Protein AF-L5K0K8-F1 (afdb_monomer_lite)

Organism: Pteropus alecto (NCBI:txid9402)

Radius of gyration: 22.57 Å; chains: 1; bounding box: 51×25×77 Å

Foldseek 3Di:
DLVCQCVLVVLLQVLLVCCVPPPPDAAEDECCVVCVVCPLQVLLSLLLVLLSQLRSVVSPHDYYDDPQLSHDQNVPRDPVSNVLSVCSSNVVDVCSVVSNVVVCVVCVPPVPPPPPPVVQVVDDLLSVLLCCLQQLPQPCLLVSLVVVVVPCVCPVASVCCLVPSLVVSLVVNVVSVVSSSHDDVSNVSSLVSSVSSVVSRVVVNVVVVVVVCVVPVDDDPDDDDPVCVSDPPDPDD

Sequence (237 aa):
MEEHNLYAVNFIHAAKIIKETLPGAKISGGLSNLSFSFRGMEAIREAMHGVFLYHAIQFGMDMGIVNAGNLPVYDDIHKDLLHLCEDLIWNKDPEATEKLLHYAQTHGKGGKKAVQTDEWRNGSIEERLEYALVKGIEKYVIEDTEEARLNQEKYPRPLNIIEGPLMNGMKVVGDLFGAGKMFLPQVIKSARVMKKAVSHLIPFMEKEREEAKVLTGTVEEEASHPYRLVVPARSWP

pLDDT: mean 85.23, std 16.86, range [32.91, 97.69]

Secondary structure (DSSP, 8-state):
-GGGTTHHHHHHHHHHHHHHHSTT---EEE-TTTTGGGTT-HHHHHHHHHHHHHHHHHTT--EEES-GGGPPPGGGS-HHHHHHHHHHHTT--TTHHHHHHHHHHHHHS--------GGGGGS-HHHHHHHHHHHT--SSHHHHHHHHHH-TTT-SSHHHHIIIIIHHHHHHHHHHHHTTSS-HHHHHHHHHHHHHHHHHHHHHHHHHHHHHHHHH---------GGGGTS------

Structure (mmCIF, N/CA/C/O backbone):
data_AF-L5K0K8-F1
#
_entry.id   AF-L5K0K8-F1
#
loop_
_atom_site.group_PDB
_atom_site.id
_atom_site.type_symbol
_atom_site.label_atom_id
_atom_site.label_alt_id
_atom_site.label_comp_id
_atom_site.label_asym_id
_atom_site.label_entity_id
_atom_site.label_seq_id
_atom_site.pdbx_PDB_ins_code
_atom_site.Cartn_x
_atom_site.Cartn_y
_atom_site.Cartn_z
_atom_site.occupancy
_atom_site.B_iso_or_equiv
_atom_site.auth_seq_id
_atom_site.auth_comp_id
_atom_site.auth_asym_id
_atom_site.auth_atom_id
_atom_site.pdbx_PDB_model_num
ATOM 1 N N . MET A 1 1 ? -8.836 5.836 29.452 1.00 66.88 1 MET A N 1
ATOM 2 C CA . MET A 1 1 ? -9.939 5.356 30.309 1.00 66.88 1 MET A CA 1
ATOM 3 C C . MET A 1 1 ? -10.357 4.013 29.759 1.00 66.88 1 MET A C 1
ATOM 5 O O . MET A 1 1 ? -10.358 3.880 28.542 1.00 66.88 1 MET A O 1
ATOM 9 N N . GLU A 1 2 ? -10.668 3.049 30.619 1.00 77.75 2 GLU A N 1
ATOM 10 C CA . GLU A 1 2 ? -11.013 1.673 30.224 1.00 77.75 2 GLU A CA 1
ATOM 11 C C . GLU A 1 2 ? -12.178 1.617 29.220 1.00 77.75 2 GLU A C 1
ATOM 13 O O . GLU A 1 2 ? -12.157 0.839 28.273 1.00 77.75 2 GLU A O 1
ATOM 18 N N . GLU A 1 3 ? -13.127 2.548 29.338 1.00 79.81 3 GLU A N 1
ATOM 19 C CA . GLU A 1 3 ? -14.250 2.731 28.409 1.00 79.81 3 GLU A CA 1
ATOM 20 C C . GLU A 1 3 ? -13.818 2.915 26.942 1.00 79.81 3 GLU A C 1
ATOM 22 O O . GLU A 1 3 ? -14.556 2.561 26.024 1.00 79.81 3 GLU A O 1
ATOM 27 N N . HIS A 1 4 ? -12.615 3.446 26.699 1.00 85.06 4 HIS A N 1
ATOM 28 C CA . HIS A 1 4 ? -12.107 3.701 25.349 1.00 85.06 4 HIS A CA 1
ATOM 29 C C . HIS A 1 4 ? -11.514 2.452 24.687 1.00 85.06 4 HIS A C 1
ATOM 31 O O . HIS A 1 4 ? -11.337 2.447 23.468 1.00 85.06 4 HIS A O 1
ATOM 37 N N . ASN A 1 5 ? -11.217 1.401 25.458 1.00 87.00 5 ASN A N 1
ATOM 38 C CA . ASN A 1 5 ? -10.513 0.211 24.974 1.00 87.00 5 ASN A CA 1
ATOM 39 C C . ASN A 1 5 ? -11.275 -0.489 23.839 1.00 87.00 5 ASN A C 1
ATOM 41 O O . ASN A 1 5 ? -10.677 -1.072 22.942 1.00 87.00 5 ASN A O 1
ATOM 45 N N . LEU A 1 6 ? -12.606 -0.383 23.840 1.00 91.88 6 LEU A N 1
ATOM 46 C CA . LEU A 1 6 ? -13.466 -1.025 22.849 1.00 91.88 6 LEU A CA 1
ATOM 47 C C . LEU A 1 6 ? -13.817 -0.136 21.651 1.00 91.88 6 LEU A C 1
ATOM 49 O O . LEU A 1 6 ? -14.484 -0.609 20.737 1.00 91.88 6 LEU A O 1
ATOM 53 N N . TYR A 1 7 ? -13.406 1.135 21.614 1.00 92.56 7 TYR A N 1
ATOM 54 C CA . TYR A 1 7 ? -13.863 2.069 20.573 1.00 92.56 7 TYR A CA 1
ATOM 55 C C . TYR A 1 7 ? -13.520 1.601 19.157 1.00 92.56 7 TYR A C 1
ATOM 57 O O . TYR A 1 7 ? -14.371 1.678 18.270 1.00 92.56 7 TYR A O 1
ATOM 65 N N . ALA A 1 8 ? -12.306 1.088 18.948 1.00 94.12 8 ALA A N 1
ATOM 66 C CA . ALA A 1 8 ? -11.870 0.617 17.638 1.00 94.12 8 ALA A CA 1
ATOM 67 C C . ALA A 1 8 ? -12.659 -0.624 17.186 1.00 94.12 8 ALA A C 1
ATOM 69 O O . ALA A 1 8 ? -13.270 -0.605 16.117 1.00 94.12 8 ALA A O 1
ATOM 70 N N . VAL A 1 9 ? -12.720 -1.657 18.034 1.00 95.44 9 VAL A N 1
ATOM 71 C CA . VAL A 1 9 ? -13.485 -2.891 17.779 1.00 95.44 9 VAL A CA 1
ATOM 72 C C . VAL A 1 9 ? -14.963 -2.592 17.536 1.00 95.44 9 VAL A C 1
ATOM 74 O O . VAL A 1 9 ? -15.547 -3.079 16.569 1.00 95.44 9 VAL A O 1
ATOM 77 N N . ASN A 1 10 ? -15.569 -1.751 18.376 1.00 95.62 10 ASN A N 1
ATOM 78 C CA . ASN A 1 10 ? -16.977 -1.390 18.253 1.00 95.62 10 ASN A CA 1
ATOM 79 C C . ASN A 1 10 ? -17.256 -0.647 16.948 1.00 95.62 10 ASN A C 1
ATOM 81 O O . ASN A 1 10 ? -18.273 -0.917 16.317 1.00 95.62 10 ASN A O 1
ATOM 85 N N . PHE A 1 11 ? -16.363 0.248 16.513 1.00 95.88 11 PHE A N 1
ATOM 86 C CA . PHE A 1 11 ? -16.508 0.913 15.220 1.00 95.88 11 PHE A CA 1
ATOM 87 C C . PHE A 1 11 ? -16.471 -0.098 14.068 1.00 95.88 11 PHE A C 1
ATOM 89 O O . PHE A 1 11 ? -17.342 -0.069 13.201 1.00 95.88 11 PHE A O 1
ATOM 96 N N . ILE A 1 12 ? -15.493 -1.008 14.072 1.00 96.56 12 ILE A N 1
ATOM 97 C CA . ILE A 1 12 ? -15.324 -2.031 13.029 1.00 96.56 12 ILE A CA 1
ATOM 98 C C . ILE A 1 12 ? -16.561 -2.943 12.958 1.00 96.56 12 ILE A C 1
ATOM 100 O O . ILE A 1 12 ? -17.107 -3.182 11.880 1.00 96.56 12 ILE A O 1
ATOM 104 N N . HIS A 1 13 ? -17.068 -3.398 14.105 1.00 97.00 13 HIS A N 1
ATOM 105 C CA . HIS A 1 13 ? -18.279 -4.218 14.162 1.00 97.00 13 HIS A CA 1
ATOM 106 C C . HIS A 1 13 ? -19.541 -3.447 13.771 1.00 97.00 13 HIS A C 1
ATOM 108 O O . HIS A 1 13 ? -20.372 -3.978 13.035 1.00 97.00 13 HIS A O 1
ATOM 114 N N . ALA A 1 14 ? -19.682 -2.193 14.209 1.00 96.75 14 ALA A N 1
ATOM 115 C CA . ALA A 1 14 ? -20.799 -1.346 13.808 1.00 96.75 14 ALA A CA 1
ATOM 116 C C . ALA A 1 14 ? -20.804 -1.126 12.293 1.00 96.75 14 ALA A C 1
ATOM 118 O O . ALA A 1 14 ? -21.868 -1.183 11.679 1.00 96.75 14 ALA A O 1
ATOM 119 N N . ALA A 1 15 ? -19.629 -0.942 11.681 1.00 96.62 15 ALA A N 1
ATOM 120 C CA . ALA A 1 15 ? -19.524 -0.793 10.240 1.00 96.62 15 ALA A CA 1
ATOM 121 C C . ALA A 1 15 ? -20.068 -2.023 9.508 1.00 96.62 15 ALA A C 1
ATOM 123 O O . ALA A 1 15 ? -20.933 -1.888 8.643 1.00 96.62 15 ALA A O 1
ATOM 124 N N . LYS A 1 16 ? -19.669 -3.221 9.942 1.00 96.88 16 LYS A N 1
ATOM 125 C CA . LYS A 1 16 ? -20.181 -4.476 9.386 1.00 96.88 16 LYS A CA 1
ATOM 126 C C . LYS A 1 16 ? -21.695 -4.600 9.532 1.00 96.88 16 LYS A C 1
ATOM 128 O O . LYS A 1 16 ? -22.376 -4.844 8.539 1.00 96.88 16 LYS A O 1
ATOM 133 N N . ILE A 1 17 ? -22.229 -4.352 10.729 1.00 97.69 17 ILE A N 1
ATOM 134 C CA . ILE A 1 17 ? -23.677 -4.417 10.984 1.00 97.69 17 ILE A CA 1
ATOM 135 C C . ILE A 1 17 ? -24.432 -3.440 10.076 1.00 97.69 17 ILE A C 1
ATOM 137 O O . ILE A 1 17 ? -25.437 -3.812 9.473 1.00 97.69 17 ILE A O 1
ATOM 141 N N . ILE A 1 18 ? -23.954 -2.200 9.936 1.00 97.00 18 ILE A N 1
ATOM 142 C CA . ILE A 1 18 ? -24.576 -1.195 9.063 1.00 97.00 18 ILE A CA 1
ATOM 143 C C . ILE A 1 18 ? -24.587 -1.677 7.609 1.00 97.00 18 ILE A C 1
ATOM 145 O O . ILE A 1 18 ? -25.614 -1.564 6.945 1.00 97.00 18 ILE A O 1
ATOM 149 N N . LYS A 1 19 ? -23.487 -2.249 7.107 1.00 95.62 19 LYS A N 1
ATOM 150 C CA . LYS A 1 19 ? -23.411 -2.737 5.719 1.00 95.62 19 LYS A CA 1
ATOM 151 C C . LYS A 1 19 ? -24.293 -3.958 5.471 1.00 95.62 19 LYS A C 1
ATOM 153 O O . LYS A 1 19 ? -24.849 -4.075 4.384 1.00 95.62 19 LYS A O 1
ATOM 158 N N . GLU A 1 20 ? -24.442 -4.832 6.462 1.00 96.06 20 GLU A N 1
ATOM 159 C CA . GLU A 1 20 ? -25.313 -6.011 6.390 1.00 96.06 20 GLU A CA 1
ATOM 160 C C . GLU A 1 20 ? -26.803 -5.640 6.464 1.00 96.06 20 GLU A C 1
ATOM 162 O O . GLU A 1 20 ? -27.629 -6.266 5.802 1.00 96.06 20 GLU A O 1
ATOM 167 N N . THR A 1 21 ? -27.157 -4.619 7.251 1.00 97.69 21 THR A N 1
ATOM 168 C CA . THR A 1 21 ? -28.560 -4.254 7.529 1.00 97.69 21 THR A CA 1
ATOM 169 C C . THR A 1 21 ? -29.108 -3.142 6.639 1.00 97.69 21 THR A C 1
ATOM 171 O O . THR A 1 21 ? -30.318 -3.089 6.419 1.00 97.69 21 THR A O 1
ATOM 174 N N . LEU A 1 22 ? -28.252 -2.264 6.106 1.00 97.00 22 LEU A N 1
ATOM 175 C CA . LEU A 1 22 ? -28.646 -1.099 5.312 1.00 97.00 22 LEU A CA 1
ATOM 176 C C . LEU A 1 22 ? -27.938 -1.107 3.946 1.00 97.00 22 LEU A C 1
ATOM 178 O O . LEU A 1 22 ? -26.922 -0.426 3.758 1.00 97.00 22 LEU A O 1
ATOM 182 N N . PRO A 1 23 ? -28.477 -1.847 2.956 1.00 93.12 23 PRO A N 1
ATOM 183 C CA . PRO A 1 23 ? -27.949 -1.842 1.599 1.00 93.12 23 PRO A CA 1
ATOM 184 C C . PRO A 1 23 ? -27.853 -0.420 1.038 1.00 93.12 23 PRO A C 1
ATOM 186 O O . PRO A 1 23 ? -28.796 0.365 1.110 1.00 93.12 23 PRO A O 1
ATOM 189 N N . GLY A 1 24 ? -26.696 -0.083 0.471 1.00 93.38 24 GLY A N 1
ATOM 190 C CA . GLY A 1 24 ? -26.426 1.243 -0.089 1.00 93.38 24 GLY A CA 1
ATOM 191 C C . GLY A 1 24 ? -25.892 2.272 0.912 1.00 93.38 24 GLY A C 1
ATOM 192 O O . GLY A 1 24 ? -25.394 3.311 0.477 1.00 93.38 24 GLY A O 1
ATOM 193 N N . ALA A 1 25 ? -25.906 1.991 2.220 1.00 96.75 25 ALA A N 1
ATOM 194 C CA . ALA A 1 25 ? -25.254 2.856 3.195 1.00 96.75 25 ALA A CA 1
ATOM 195 C C . ALA A 1 25 ? -23.733 2.910 2.958 1.00 96.75 25 ALA A C 1
ATOM 197 O O . ALA A 1 25 ? -23.070 1.901 2.667 1.00 96.75 25 ALA A O 1
ATOM 198 N N . LYS A 1 26 ? -23.186 4.121 3.085 1.00 96.25 26 LYS A N 1
ATOM 199 C CA . LYS A 1 26 ? -21.755 4.408 2.986 1.00 96.25 26 LYS A CA 1
ATOM 200 C C . LYS A 1 26 ? -21.229 4.866 4.337 1.00 96.25 26 LYS A C 1
ATOM 202 O O . LYS A 1 26 ? -21.906 5.614 5.040 1.00 96.25 26 LYS A O 1
ATOM 207 N N . ILE A 1 27 ? -20.032 4.417 4.693 1.00 96.81 27 ILE A N 1
ATOM 208 C CA . ILE A 1 27 ? -19.444 4.636 6.013 1.00 96.81 27 ILE A CA 1
ATOM 209 C C . ILE A 1 27 ? -18.166 5.448 5.869 1.00 96.81 27 ILE A C 1
ATOM 211 O O . ILE A 1 27 ? -17.219 5.032 5.202 1.00 96.81 27 ILE A O 1
ATOM 215 N N . SER A 1 28 ? -18.148 6.602 6.530 1.00 95.44 28 SER A N 1
ATOM 216 C CA . SER A 1 28 ? -17.000 7.498 6.597 1.00 95.44 28 SER A CA 1
ATOM 217 C C . SER A 1 28 ? -16.655 7.807 8.050 1.00 95.44 28 SER A C 1
ATOM 219 O O . SER A 1 28 ? -17.555 7.991 8.870 1.00 95.44 28 SER A O 1
ATOM 221 N N . GLY A 1 29 ? -15.364 7.867 8.380 1.00 92.06 29 GLY A N 1
ATOM 222 C CA . GLY A 1 29 ? -14.906 8.097 9.751 1.00 92.06 29 GLY A CA 1
ATOM 223 C C . GLY A 1 29 ? -13.563 8.815 9.828 1.00 92.06 29 GLY A C 1
ATOM 224 O O . GLY A 1 29 ? -12.645 8.533 9.059 1.00 92.06 29 GLY A O 1
ATOM 225 N N . GLY A 1 30 ? -13.439 9.749 10.772 1.00 93.38 30 GLY A N 1
ATOM 226 C CA . GLY A 1 30 ? -12.168 10.397 11.099 1.00 93.38 30 GLY A CA 1
ATOM 227 C C . GLY A 1 30 ? -11.376 9.600 12.128 1.00 93.38 30 GLY A C 1
ATOM 228 O O . GLY A 1 30 ? -11.913 9.221 13.165 1.00 93.38 30 GLY A O 1
ATOM 229 N N . LEU A 1 31 ? -10.085 9.378 11.866 1.00 92.25 31 LEU A N 1
ATOM 230 C CA . LEU A 1 31 ? -9.241 8.539 12.727 1.00 92.25 31 LEU A CA 1
ATOM 231 C C . LEU A 1 31 ? -8.439 9.323 13.773 1.00 92.25 31 LEU A C 1
ATOM 233 O O . LEU A 1 31 ? -7.770 8.730 14.613 1.00 92.25 31 LEU A O 1
ATOM 237 N N . SER A 1 32 ? -8.516 10.655 13.784 1.00 88.25 32 SER A N 1
ATOM 238 C CA . SER A 1 32 ? -7.708 11.496 14.680 1.00 88.25 32 SER A CA 1
ATOM 239 C C . SER A 1 32 ? -7.902 11.196 16.169 1.00 88.25 32 SER A C 1
ATOM 241 O O . SER A 1 32 ? -6.980 11.413 16.954 1.00 88.25 32 SER A O 1
ATOM 243 N N . ASN A 1 33 ? -9.084 10.709 16.557 1.00 89.00 33 ASN A N 1
ATOM 244 C CA . ASN A 1 33 ? -9.387 10.364 17.946 1.00 89.00 33 ASN A CA 1
ATOM 245 C C . ASN A 1 33 ? -8.778 9.018 18.356 1.00 89.00 33 ASN A C 1
ATOM 247 O O . ASN A 1 33 ? -8.418 8.861 19.519 1.00 89.00 33 ASN A O 1
ATOM 251 N N . LEU A 1 34 ? -8.595 8.091 17.407 1.00 90.25 34 LEU A N 1
ATOM 252 C CA . LEU A 1 34 ? -7.979 6.785 17.654 1.00 90.25 34 LEU A CA 1
ATOM 253 C C . LEU A 1 34 ? -6.539 6.934 18.164 1.00 90.25 34 LEU A C 1
ATOM 255 O O . LEU A 1 34 ? -6.105 6.196 19.040 1.00 90.25 34 LEU A O 1
ATOM 259 N N . SER A 1 35 ? -5.806 7.917 17.637 1.00 90.38 35 SER A N 1
ATOM 260 C CA . SER A 1 35 ? -4.391 8.145 17.946 1.00 90.38 35 SER A CA 1
ATOM 261 C C . SER A 1 35 ? -4.138 9.358 18.854 1.00 90.38 35 SER A C 1
ATOM 263 O O . SER A 1 35 ? -3.017 9.867 18.918 1.00 90.38 35 SER A O 1
ATOM 265 N N . PHE A 1 36 ? -5.164 9.848 19.564 1.00 87.69 36 PHE A N 1
ATOM 266 C CA . PHE A 1 36 ? -5.090 11.092 20.343 1.00 87.69 36 PHE A CA 1
ATOM 267 C C . PHE A 1 36 ? -3.979 11.078 21.405 1.00 87.69 36 PHE A C 1
ATOM 269 O O . PHE A 1 36 ? -3.262 12.068 21.555 1.00 87.69 36 PHE A O 1
ATOM 276 N N . SER A 1 37 ? -3.804 9.957 22.110 1.00 84.12 37 SER A N 1
ATOM 277 C CA . SER A 1 37 ? -2.789 9.797 23.163 1.00 84.12 37 SER A CA 1
ATOM 278 C C . SER A 1 37 ? -1.346 9.833 22.643 1.00 84.12 37 SER A C 1
ATOM 280 O O . SER A 1 37 ? -0.420 9.985 23.431 1.00 84.12 37 SER A O 1
ATOM 282 N N . PHE A 1 38 ? -1.153 9.736 21.325 1.00 86.81 38 PHE A N 1
ATOM 283 C CA . PHE A 1 38 ? 0.153 9.677 20.663 1.00 86.81 38 PHE A CA 1
ATOM 284 C C . PHE A 1 38 ? 0.456 10.945 19.851 1.00 86.81 38 PHE A C 1
ATOM 286 O O . PHE A 1 38 ? 1.241 10.922 18.903 1.00 86.81 38 PHE A O 1
ATOM 293 N N . ARG A 1 39 ? -0.178 12.077 20.187 1.00 84.38 39 ARG A N 1
ATOM 294 C CA . ARG A 1 39 ? 0.100 13.384 19.562 1.00 84.38 39 ARG A CA 1
ATOM 295 C C . ARG A 1 39 ? 1.595 13.717 19.604 1.00 84.38 39 ARG A C 1
ATOM 297 O O . ARG A 1 39 ? 2.230 13.615 20.647 1.00 84.38 39 ARG A O 1
ATOM 304 N N . GLY A 1 40 ? 2.139 14.146 18.463 1.00 83.75 40 GLY A N 1
ATOM 305 C CA . GLY A 1 40 ? 3.572 14.415 18.303 1.00 83.75 40 GLY A CA 1
ATOM 306 C C . GLY A 1 40 ? 4.415 13.170 18.001 1.00 83.75 40 GLY A C 1
ATOM 307 O O . GLY A 1 40 ? 5.617 13.297 17.792 1.00 83.75 40 GLY A O 1
ATOM 308 N N . MET A 1 41 ? 3.801 11.983 17.936 1.00 86.56 41 MET A N 1
ATOM 309 C CA . MET A 1 41 ? 4.456 10.704 17.641 1.00 86.56 41 MET A CA 1
ATOM 310 C C . MET A 1 41 ? 3.964 10.158 16.295 1.00 86.56 41 MET A C 1
ATOM 312 O O . MET A 1 41 ? 3.342 9.099 16.219 1.00 86.56 41 MET A O 1
ATOM 316 N N . GLU A 1 42 ? 4.202 10.916 15.221 1.00 87.44 42 GLU A N 1
ATOM 317 C CA . GLU A 1 42 ? 3.538 10.699 13.926 1.00 87.44 42 GLU A CA 1
ATOM 318 C C . GLU A 1 42 ? 3.722 9.284 13.364 1.00 87.44 42 GLU A C 1
ATOM 320 O O . GLU A 1 42 ? 2.735 8.697 12.945 1.00 87.44 42 GLU A O 1
ATOM 325 N N . ALA A 1 43 ? 4.908 8.675 13.479 1.00 87.81 43 ALA A N 1
ATOM 326 C CA . ALA A 1 43 ? 5.141 7.313 12.980 1.00 87.81 43 ALA A CA 1
ATOM 327 C C . ALA A 1 43 ? 4.195 6.266 13.605 1.00 87.81 43 ALA A C 1
ATOM 329 O O . ALA A 1 43 ? 3.743 5.339 12.936 1.00 87.81 43 ALA A O 1
ATOM 330 N N . ILE A 1 44 ? 3.857 6.428 14.887 1.00 91.00 44 ILE A N 1
ATOM 331 C CA . ILE A 1 44 ? 2.935 5.529 15.593 1.00 91.00 44 ILE A CA 1
ATOM 332 C C . ILE A 1 44 ? 1.502 5.833 15.195 1.00 91.00 44 ILE A C 1
ATOM 334 O O . ILE A 1 44 ? 0.733 4.916 14.927 1.00 91.00 44 ILE A O 1
ATOM 338 N N . ARG A 1 45 ? 1.143 7.117 15.101 1.00 92.94 45 ARG A N 1
ATOM 339 C CA . ARG A 1 45 ? -0.195 7.524 14.657 1.00 92.94 45 ARG A CA 1
ATOM 340 C C . ARG A 1 45 ? -0.483 7.010 13.249 1.00 92.94 45 ARG A C 1
ATOM 342 O O . ARG A 1 45 ? -1.562 6.488 12.997 1.00 92.94 45 ARG A O 1
ATOM 349 N N . GLU A 1 46 ? 0.484 7.144 12.350 1.00 92.50 46 GLU A N 1
ATOM 350 C CA . GLU A 1 46 ? 0.428 6.678 10.967 1.00 92.50 46 GLU A CA 1
ATOM 351 C C . GLU A 1 46 ? 0.284 5.150 10.901 1.00 92.50 46 GLU A C 1
ATOM 353 O O . GLU A 1 46 ? -0.595 4.666 10.188 1.00 92.50 46 GLU A O 1
ATOM 358 N N . ALA A 1 47 ? 1.051 4.398 11.701 1.00 93.94 47 ALA A N 1
ATOM 359 C CA . ALA A 1 47 ? 0.902 2.946 11.815 1.00 93.94 47 ALA A CA 1
ATOM 360 C C . ALA A 1 47 ? -0.482 2.542 12.353 1.00 93.94 47 ALA A C 1
ATOM 362 O O . ALA A 1 47 ? -1.166 1.738 11.725 1.00 93.94 47 ALA A O 1
ATOM 363 N N . MET A 1 48 ? -0.946 3.151 13.451 1.00 94.88 48 MET A N 1
ATOM 364 C CA . MET A 1 48 ? -2.273 2.889 14.024 1.00 94.88 48 MET A CA 1
ATOM 365 C C . MET A 1 48 ? -3.394 3.150 13.014 1.00 94.88 48 MET A C 1
ATOM 367 O O . MET A 1 48 ? -4.314 2.346 12.883 1.00 94.88 48 MET A O 1
ATOM 371 N N . HIS A 1 49 ? -3.327 4.266 12.282 1.00 95.19 49 HIS A N 1
ATOM 372 C CA . HIS A 1 49 ? -4.306 4.573 11.242 1.00 95.19 49 HIS A CA 1
ATOM 373 C C . HIS A 1 49 ? -4.259 3.550 10.099 1.00 95.19 49 HIS A C 1
ATOM 375 O O . HIS A 1 49 ? -5.314 3.135 9.629 1.00 95.19 49 HIS A O 1
ATOM 381 N N . GLY A 1 50 ? -3.063 3.132 9.670 1.00 94.44 50 GLY A N 1
ATOM 382 C CA . GLY A 1 50 ? -2.889 2.117 8.630 1.00 94.44 50 GLY A CA 1
ATOM 383 C C . GLY A 1 50 ? -3.507 0.773 9.020 1.00 94.44 50 GLY A C 1
ATOM 384 O O . GLY A 1 50 ? -4.299 0.224 8.258 1.00 94.44 50 GLY A O 1
ATOM 385 N N . VAL A 1 51 ? -3.218 0.288 10.233 1.00 96.31 51 VAL A N 1
ATOM 386 C CA . VAL A 1 51 ? -3.770 -0.973 10.759 1.00 96.31 51 VAL A CA 1
ATOM 387 C C . VAL A 1 51 ? -5.285 -0.891 10.923 1.00 96.31 51 VAL A C 1
ATOM 389 O O . VAL A 1 51 ? -6.004 -1.798 10.510 1.00 96.31 51 VAL A O 1
ATOM 392 N N . PHE A 1 52 ? -5.801 0.213 11.467 1.00 96.44 52 PHE A N 1
ATOM 393 C CA . PHE A 1 52 ? -7.244 0.372 11.625 1.00 96.44 52 PHE A CA 1
ATOM 394 C C . PHE A 1 52 ? -7.963 0.367 10.279 1.00 96.44 52 PHE A C 1
ATOM 396 O O . PHE A 1 52 ? -8.968 -0.320 10.133 1.00 96.44 52 PHE A O 1
ATOM 403 N N . LEU A 1 53 ? -7.462 1.121 9.296 1.00 95.44 53 LEU A N 1
ATOM 404 C CA . LEU A 1 53 ? -8.078 1.183 7.971 1.00 95.44 53 LEU A CA 1
ATOM 405 C C . LEU A 1 53 ? -8.039 -0.172 7.269 1.00 95.44 53 LEU A C 1
ATOM 407 O O . LEU A 1 53 ? -9.048 -0.552 6.680 1.00 95.44 53 LEU A O 1
ATOM 411 N N . TYR A 1 54 ? -6.927 -0.905 7.374 1.00 95.31 54 TYR A N 1
ATOM 412 C CA . TYR A 1 54 ? -6.801 -2.251 6.814 1.00 95.31 54 TYR A CA 1
ATOM 413 C C . TYR A 1 54 ? -7.955 -3.159 7.265 1.00 95.31 54 TYR A C 1
ATOM 415 O O . TYR A 1 54 ? -8.627 -3.766 6.432 1.00 95.31 54 TYR A O 1
ATOM 423 N N . HIS A 1 55 ? -8.262 -3.174 8.566 1.00 96.44 55 HIS A N 1
ATOM 424 C CA . HIS A 1 55 ? -9.381 -3.958 9.100 1.00 96.44 55 HIS A CA 1
ATOM 425 C C . HIS A 1 55 ? -10.743 -3.336 8.804 1.00 96.44 55 HIS A C 1
ATOM 427 O O . HIS A 1 55 ? -11.657 -4.021 8.355 1.00 96.44 55 HIS A O 1
ATOM 433 N N . ALA A 1 56 ? -10.907 -2.033 9.024 1.00 95.81 56 ALA A N 1
ATOM 434 C CA . ALA A 1 56 ? -12.200 -1.375 8.875 1.00 95.81 56 ALA A CA 1
ATOM 435 C C . ALA A 1 56 ? -12.747 -1.482 7.442 1.00 95.81 56 ALA A C 1
ATOM 437 O O . ALA A 1 56 ? -13.951 -1.667 7.266 1.00 95.81 56 ALA A O 1
ATOM 438 N N . ILE A 1 57 ? -11.880 -1.432 6.422 1.00 93.81 57 ILE A N 1
ATOM 439 C CA . ILE A 1 57 ? -12.263 -1.624 5.014 1.00 93.81 57 ILE A CA 1
ATOM 440 C C . ILE A 1 57 ? -12.827 -3.033 4.785 1.00 93.81 57 ILE A C 1
ATOM 442 O O . ILE A 1 57 ? -13.863 -3.177 4.137 1.00 93.81 57 ILE A O 1
ATOM 446 N N . GLN A 1 58 ? -12.216 -4.070 5.367 1.00 93.81 58 GLN A N 1
ATOM 447 C CA . GLN A 1 58 ? -12.705 -5.454 5.261 1.00 93.81 58 GLN A CA 1
ATOM 448 C C . GLN A 1 58 ? -14.081 -5.642 5.915 1.00 93.81 58 GLN A C 1
ATOM 450 O O . GLN A 1 58 ? -14.872 -6.477 5.482 1.00 93.81 58 GLN A O 1
ATOM 455 N N . PHE A 1 59 ? -14.384 -4.832 6.929 1.00 95.75 59 PHE A N 1
ATOM 456 C CA . PHE A 1 59 ? -15.684 -4.787 7.602 1.00 95.75 59 PHE A CA 1
ATOM 457 C C . PHE A 1 59 ? -16.638 -3.753 6.979 1.00 95.75 59 PHE A C 1
ATOM 459 O O . PHE A 1 59 ? -17.731 -3.522 7.491 1.00 95.75 59 PHE A O 1
ATOM 466 N N . GLY A 1 60 ? -16.262 -3.167 5.839 1.00 93.88 60 GLY A N 1
ATOM 467 C CA . GLY A 1 60 ? -17.146 -2.386 4.984 1.00 93.88 60 GLY A CA 1
ATOM 468 C C . GLY A 1 60 ? -17.142 -0.874 5.220 1.00 93.88 60 GLY A C 1
ATOM 469 O O . GLY A 1 60 ? -18.066 -0.192 4.772 1.00 93.88 60 GLY A O 1
ATOM 470 N N . MET A 1 61 ? -16.110 -0.335 5.876 1.00 95.25 61 MET A N 1
ATOM 471 C CA . MET A 1 61 ? -15.825 1.102 5.868 1.00 95.25 61 MET A CA 1
ATOM 472 C C . MET A 1 61 ? -15.456 1.566 4.452 1.00 95.25 61 MET A C 1
ATOM 474 O O . MET A 1 61 ? -14.566 0.998 3.827 1.00 95.25 61 MET A O 1
ATOM 478 N N . ASP A 1 62 ? -16.113 2.617 3.953 1.00 94.00 62 ASP A N 1
ATOM 479 C CA . ASP A 1 62 ? -15.904 3.112 2.586 1.00 94.00 62 ASP A CA 1
ATOM 480 C C . ASP A 1 62 ? -14.844 4.231 2.518 1.00 94.00 62 ASP A C 1
ATOM 482 O O . ASP A 1 62 ? -14.158 4.362 1.507 1.00 94.00 62 ASP A O 1
ATOM 486 N N . MET A 1 63 ? -14.698 5.062 3.563 1.00 92.50 63 MET A N 1
ATOM 487 C CA . MET A 1 63 ? -13.775 6.208 3.531 1.00 92.50 63 MET A CA 1
ATOM 488 C C . MET A 1 63 ? -13.196 6.583 4.903 1.00 92.50 63 MET A C 1
ATOM 490 O O . MET A 1 63 ? -13.925 6.802 5.866 1.00 92.50 63 MET A O 1
ATOM 494 N N . GLY A 1 64 ? -11.874 6.754 4.980 1.00 92.50 64 GLY A N 1
ATOM 495 C CA . GLY A 1 64 ? -11.186 7.310 6.151 1.00 92.50 64 GLY A CA 1
ATOM 496 C C . GLY A 1 64 ? -10.779 8.770 5.962 1.00 92.50 64 GLY A C 1
ATOM 497 O O . GLY A 1 64 ? -10.148 9.111 4.964 1.00 92.50 64 GLY A O 1
ATOM 498 N N . ILE A 1 65 ? -11.081 9.633 6.936 1.00 93.38 65 ILE A N 1
ATOM 499 C CA . ILE A 1 65 ? -10.590 11.020 6.971 1.00 93.38 65 ILE A CA 1
ATOM 500 C C . ILE A 1 65 ? -9.261 11.041 7.735 1.00 93.38 65 ILE A C 1
ATOM 502 O O . ILE A 1 65 ? -9.235 10.981 8.969 1.00 93.38 65 ILE A O 1
ATOM 506 N N . VAL A 1 66 ? -8.157 11.091 6.985 1.00 91.62 66 VAL A N 1
ATOM 507 C CA . VAL A 1 66 ? -6.771 10.981 7.479 1.00 91.62 66 VAL A CA 1
ATOM 508 C C . VAL A 1 66 ? -5.788 11.741 6.597 1.00 91.62 66 VAL A C 1
ATOM 510 O O . VAL A 1 66 ? -6.093 12.093 5.458 1.00 91.62 66 VAL A O 1
ATOM 513 N N . ASN A 1 67 ? -4.561 11.925 7.088 1.00 88.25 67 ASN A N 1
ATOM 514 C CA . ASN A 1 67 ? -3.444 12.337 6.245 1.00 88.25 67 ASN A CA 1
ATOM 515 C C . ASN A 1 67 ? -2.916 11.144 5.429 1.00 88.25 67 ASN A C 1
ATOM 517 O O . ASN A 1 67 ? -1.935 10.497 5.789 1.00 88.25 67 ASN A O 1
ATOM 521 N N . ALA A 1 68 ? -3.597 10.843 4.326 1.00 81.56 68 ALA A N 1
ATOM 522 C CA . ALA A 1 68 ? -3.333 9.652 3.525 1.00 81.56 68 ALA A CA 1
ATOM 523 C C . ALA A 1 68 ? -1.951 9.651 2.834 1.00 81.56 68 ALA A C 1
ATOM 525 O O . ALA A 1 68 ? -1.443 8.590 2.482 1.00 81.56 68 ALA A O 1
ATOM 526 N N . GLY A 1 69 ? -1.312 10.818 2.669 1.00 81.81 69 GLY A N 1
ATOM 527 C CA . GLY A 1 69 ? 0.034 10.926 2.092 1.00 81.81 69 GLY A CA 1
ATOM 528 C C . GLY A 1 69 ? 1.146 10.355 2.978 1.00 81.81 69 GLY A C 1
ATOM 529 O O . GLY A 1 69 ? 2.225 10.051 2.461 1.00 81.81 69 GLY A O 1
ATOM 530 N N . ASN A 1 70 ? 0.856 10.193 4.270 1.00 84.50 70 ASN A N 1
ATOM 531 C CA . ASN A 1 70 ? 1.784 9.720 5.289 1.00 84.50 70 ASN A CA 1
ATOM 532 C C . ASN A 1 70 ? 1.489 8.294 5.778 1.00 84.50 70 ASN A C 1
ATOM 534 O O . ASN A 1 70 ? 2.215 7.780 6.622 1.00 84.50 70 ASN A O 1
ATOM 538 N N . LEU A 1 71 ? 0.424 7.650 5.294 1.00 88.81 71 LEU A N 1
ATOM 539 C CA . LEU A 1 71 ? 0.144 6.280 5.710 1.00 88.81 71 LEU A CA 1
ATOM 540 C C . LEU A 1 71 ? 1.249 5.344 5.199 1.00 88.81 71 LEU A C 1
ATOM 542 O O . LEU A 1 71 ? 1.632 5.451 4.026 1.00 88.81 71 LEU A O 1
ATOM 546 N N . PRO A 1 72 ? 1.758 4.429 6.039 1.00 89.56 72 PRO A N 1
ATOM 547 C CA . PRO A 1 72 ? 2.635 3.366 5.581 1.00 89.56 72 PRO A CA 1
ATOM 548 C C . PRO A 1 72 ? 1.830 2.346 4.771 1.00 89.56 72 PRO A C 1
ATOM 550 O O . PRO A 1 72 ? 0.607 2.250 4.897 1.00 89.56 72 PRO A O 1
ATOM 553 N N . VAL A 1 73 ? 2.511 1.571 3.928 1.00 89.00 73 VAL A N 1
ATOM 554 C CA . VAL A 1 73 ? 1.938 0.309 3.442 1.00 89.00 73 VAL A CA 1
ATOM 555 C C . VAL A 1 73 ? 1.865 -0.624 4.644 1.00 89.00 73 VAL A C 1
ATOM 557 O O . VAL A 1 73 ? 2.814 -0.692 5.423 1.00 89.00 73 VAL A O 1
ATOM 560 N N . TYR A 1 74 ? 0.751 -1.329 4.810 1.00 91.44 74 TYR A N 1
ATOM 561 C CA . TYR A 1 74 ? 0.523 -2.175 5.983 1.00 91.44 74 TYR A CA 1
ATOM 562 C C . TYR A 1 74 ? 1.669 -3.179 6.222 1.00 91.44 74 TYR A C 1
ATOM 564 O O . TYR A 1 74 ? 2.163 -3.303 7.340 1.00 91.44 74 TYR A O 1
ATOM 572 N N . ASP A 1 75 ? 2.155 -3.821 5.155 1.00 89.31 75 ASP A N 1
ATOM 573 C CA . ASP A 1 75 ? 3.243 -4.810 5.220 1.00 89.31 75 ASP A CA 1
ATOM 574 C C . ASP A 1 75 ? 4.631 -4.191 5.498 1.00 89.31 75 ASP A C 1
ATOM 576 O O . ASP A 1 75 ? 5.563 -4.912 5.847 1.00 89.31 75 ASP A O 1
ATOM 580 N N . ASP A 1 76 ? 4.774 -2.866 5.386 1.00 89.19 76 ASP A N 1
ATOM 581 C CA . ASP A 1 76 ? 6.022 -2.148 5.682 1.00 89.19 76 ASP A CA 1
ATOM 582 C C . ASP A 1 76 ? 6.130 -1.698 7.144 1.00 89.19 76 ASP A C 1
ATOM 584 O O . ASP A 1 76 ? 7.180 -1.207 7.572 1.00 89.19 76 ASP A O 1
ATOM 588 N N . ILE A 1 77 ? 5.047 -1.808 7.916 1.00 91.06 77 ILE A N 1
ATOM 589 C CA . ILE A 1 77 ? 5.057 -1.446 9.332 1.00 91.06 77 ILE A CA 1
ATOM 590 C C . ILE A 1 77 ? 5.981 -2.424 10.069 1.00 91.06 77 ILE A C 1
ATOM 592 O O . ILE A 1 77 ? 5.869 -3.640 9.918 1.00 91.06 77 ILE A O 1
ATOM 596 N N . HIS A 1 78 ? 6.898 -1.896 10.889 1.00 91.56 78 HIS A N 1
ATOM 597 C CA . HIS A 1 78 ? 7.807 -2.724 11.687 1.00 91.56 78 HIS A CA 1
ATOM 598 C C . HIS A 1 78 ? 7.019 -3.759 12.499 1.00 91.56 78 HIS A C 1
ATOM 600 O O . HIS A 1 78 ? 6.056 -3.392 13.171 1.00 91.56 78 HIS A O 1
ATOM 606 N N . LYS A 1 79 ? 7.438 -5.031 12.468 1.00 92.62 79 LYS A N 1
ATOM 607 C CA . LYS A 1 79 ? 6.671 -6.162 13.023 1.00 92.62 79 LYS A CA 1
ATOM 608 C C . LYS A 1 79 ? 6.223 -5.940 14.468 1.00 92.62 79 LYS A C 1
ATOM 610 O O . LYS A 1 79 ? 5.061 -6.179 14.777 1.00 92.62 79 LYS A O 1
ATOM 615 N N . ASP A 1 80 ? 7.108 -5.419 15.316 1.00 92.38 80 ASP A N 1
ATOM 616 C CA . ASP A 1 80 ? 6.781 -5.147 16.721 1.00 92.38 80 ASP A CA 1
ATOM 617 C C . ASP A 1 80 ? 5.725 -4.043 16.856 1.00 92.38 80 ASP A C 1
ATOM 619 O O . ASP A 1 80 ? 4.777 -4.174 17.625 1.00 92.38 80 ASP A O 1
ATOM 623 N N . LEU A 1 81 ? 5.839 -2.970 16.064 1.00 94.12 81 LEU A N 1
ATOM 624 C CA . LEU A 1 81 ? 4.862 -1.881 16.064 1.00 94.12 81 LEU A CA 1
ATOM 625 C C . LEU A 1 81 ? 3.515 -2.344 15.503 1.00 94.12 81 LEU A C 1
ATOM 627 O O . LEU A 1 81 ? 2.474 -1.968 16.037 1.00 94.12 81 LEU A O 1
ATOM 631 N N . LEU A 1 82 ? 3.539 -3.163 14.449 1.00 95.00 82 LEU A N 1
ATOM 632 C CA . LEU A 1 82 ? 2.349 -3.763 13.862 1.00 95.00 82 LEU A CA 1
ATOM 633 C C . LEU A 1 82 ? 1.615 -4.615 14.901 1.00 95.00 82 LEU A C 1
ATOM 635 O O . LEU A 1 82 ? 0.423 -4.417 15.099 1.00 95.00 82 LEU A O 1
ATOM 639 N N . HIS A 1 83 ? 2.330 -5.493 15.607 1.00 95.56 83 HIS A N 1
ATOM 640 C CA . HIS A 1 83 ? 1.752 -6.337 16.653 1.00 95.56 83 HIS A CA 1
ATOM 641 C C . HIS A 1 83 ? 1.129 -5.510 17.784 1.00 95.56 83 HIS A C 1
ATOM 643 O O . HIS A 1 83 ? -0.022 -5.729 18.145 1.00 95.56 83 HIS A O 1
ATOM 649 N N . LEU A 1 84 ? 1.837 -4.486 18.271 1.00 95.38 84 LEU A N 1
ATOM 650 C CA . LEU A 1 84 ? 1.310 -3.586 19.302 1.00 95.38 84 LEU A CA 1
ATOM 651 C C . LEU A 1 84 ? 0.054 -2.833 18.836 1.00 95.38 84 LEU A C 1
ATOM 653 O O . LEU A 1 84 ? -0.879 -2.636 19.612 1.00 95.38 84 LEU A O 1
ATOM 657 N N . CYS A 1 85 ? 0.018 -2.406 17.571 1.00 95.56 85 CYS A N 1
ATOM 658 C CA . CYS A 1 85 ? -1.147 -1.739 16.992 1.00 95.56 85 CYS A CA 1
ATOM 659 C C . CYS A 1 85 ? -2.330 -2.704 16.818 1.00 95.56 85 CYS A C 1
ATOM 661 O O . CYS A 1 85 ? -3.460 -2.323 17.114 1.00 95.56 85 CYS A O 1
ATOM 663 N N . GLU A 1 86 ? -2.082 -3.938 16.374 1.00 96.44 86 GLU A N 1
ATOM 664 C CA . GLU A 1 86 ? -3.080 -5.010 16.273 1.00 96.44 86 GLU A CA 1
ATOM 665 C C . GLU A 1 86 ? -3.708 -5.332 17.628 1.00 96.44 86 GLU A C 1
ATOM 667 O O . GLU A 1 86 ? -4.933 -5.379 17.747 1.00 96.44 86 GLU A O 1
ATOM 672 N N . ASP A 1 87 ? -2.883 -5.520 18.657 1.00 95.75 87 ASP A N 1
ATOM 673 C CA . ASP A 1 87 ? -3.360 -5.841 19.999 1.00 95.75 87 ASP A CA 1
ATOM 674 C C . ASP A 1 87 ? -4.173 -4.698 20.599 1.00 95.75 87 ASP A C 1
ATOM 676 O O . ASP A 1 87 ? -5.208 -4.942 21.222 1.00 95.75 87 ASP A O 1
ATOM 680 N N . LEU A 1 88 ? -3.754 -3.454 20.349 1.00 94.38 88 LEU A N 1
ATOM 681 C CA . LEU A 1 88 ? -4.485 -2.266 20.775 1.00 94.38 88 LEU A CA 1
ATOM 682 C C . LEU A 1 88 ? -5.831 -2.126 20.050 1.00 94.38 88 LEU A C 1
ATOM 684 O O . LEU A 1 88 ? -6.848 -1.879 20.691 1.00 94.38 88 LEU A O 1
ATOM 688 N N . ILE A 1 89 ? -5.855 -2.276 18.721 1.00 95.25 89 ILE A N 1
ATOM 689 C CA . ILE A 1 89 ? -7.069 -2.096 17.906 1.00 95.25 89 ILE A CA 1
ATOM 690 C C . ILE A 1 89 ? -8.097 -3.182 18.196 1.00 95.25 89 ILE A C 1
ATOM 692 O O . ILE A 1 89 ? -9.288 -2.881 18.261 1.00 95.25 89 ILE A O 1
ATOM 696 N N . TRP A 1 90 ? -7.649 -4.421 18.390 1.00 96.25 90 TRP A N 1
ATOM 697 C CA . TRP A 1 90 ? -8.522 -5.551 18.699 1.00 96.25 90 TRP A CA 1
ATOM 698 C C . TRP A 1 90 ? -8.770 -5.753 20.193 1.00 96.25 90 TRP A C 1
ATOM 700 O O . TRP A 1 90 ? -9.493 -6.679 20.558 1.00 96.25 90 TRP A O 1
ATOM 710 N N . ASN A 1 91 ? -8.195 -4.898 21.045 1.00 94.12 91 ASN A N 1
ATOM 711 C CA . ASN A 1 91 ? -8.263 -5.003 22.500 1.00 94.12 91 ASN A CA 1
ATOM 712 C C . ASN A 1 91 ? -7.896 -6.417 23.006 1.00 94.12 91 ASN A C 1
ATOM 714 O O . ASN A 1 91 ? -8.598 -6.999 23.834 1.00 94.12 91 ASN A O 1
ATOM 718 N N . LYS A 1 92 ? -6.823 -7.001 22.452 1.00 94.00 92 LYS A N 1
ATOM 719 C CA . LYS A 1 92 ? -6.339 -8.353 22.798 1.00 94.00 92 LYS A CA 1
ATOM 720 C C . LYS A 1 92 ? -5.477 -8.364 24.055 1.00 94.00 92 LYS A C 1
ATOM 722 O O . LYS A 1 92 ? -5.391 -9.391 24.724 1.00 94.00 92 LYS A O 1
ATOM 727 N N . ASP A 1 93 ? -4.851 -7.232 24.358 1.00 92.06 93 ASP A N 1
ATOM 728 C CA . ASP A 1 93 ? -3.960 -7.062 25.497 1.00 92.06 93 ASP A CA 1
ATOM 729 C C . ASP A 1 93 ? -4.405 -5.842 26.325 1.00 92.06 93 ASP A C 1
ATOM 731 O O . ASP A 1 93 ? -4.399 -4.720 25.805 1.00 92.06 93 ASP A O 1
ATOM 735 N N . PRO A 1 94 ? -4.783 -6.021 27.607 1.00 89.12 94 PRO A N 1
ATOM 736 C CA . PRO A 1 94 ? -5.182 -4.912 28.475 1.00 89.12 94 PRO A CA 1
ATOM 737 C C . PRO A 1 94 ? -4.056 -3.889 28.699 1.00 89.12 94 PRO A C 1
ATOM 739 O O . PRO A 1 94 ? -4.334 -2.729 28.998 1.00 89.12 94 PRO A O 1
ATOM 742 N N . GLU A 1 95 ? -2.794 -4.282 28.510 1.00 90.62 95 GLU A N 1
ATOM 743 C CA . GLU A 1 95 ? -1.619 -3.416 28.644 1.00 90.62 95 GLU A CA 1
ATOM 744 C C . GLU A 1 95 ? -1.158 -2.820 27.301 1.00 90.62 95 GLU A C 1
ATOM 746 O O . GLU A 1 95 ? -0.140 -2.123 27.252 1.00 90.62 95 GLU A O 1
ATOM 751 N N . ALA A 1 96 ? -1.885 -3.049 26.197 1.00 90.19 96 ALA A N 1
ATOM 752 C CA . ALA A 1 96 ? -1.467 -2.629 24.854 1.00 90.19 96 ALA A CA 1
ATOM 753 C C . ALA A 1 96 ? -1.148 -1.127 24.768 1.00 90.19 96 ALA A C 1
ATOM 755 O O . ALA A 1 96 ? -0.181 -0.724 24.119 1.00 90.19 96 ALA A O 1
ATOM 756 N N . THR A 1 97 ? -1.929 -0.286 25.458 1.00 87.81 97 THR A N 1
ATOM 757 C CA . THR A 1 97 ? -1.701 1.169 25.484 1.00 87.81 97 THR A CA 1
ATOM 758 C C . THR A 1 97 ? -0.360 1.512 26.131 1.00 87.81 97 THR A C 1
ATOM 760 O O . THR A 1 97 ? 0.385 2.337 25.602 1.00 87.81 97 THR A O 1
ATOM 763 N N . GLU A 1 98 ? -0.034 0.878 27.258 1.00 89.25 98 GLU A N 1
ATOM 764 C CA . GLU A 1 98 ? 1.208 1.125 27.993 1.00 89.25 98 GLU A CA 1
ATOM 765 C C . GLU A 1 98 ? 2.419 0.587 27.232 1.00 89.25 98 GLU A C 1
ATOM 767 O O . GLU A 1 98 ? 3.419 1.292 27.091 1.00 89.25 98 GLU A O 1
ATOM 772 N N . LYS A 1 99 ? 2.309 -0.616 26.658 1.00 91.88 99 LYS A N 1
ATOM 773 C CA . LYS A 1 99 ? 3.358 -1.216 25.820 1.00 91.88 99 LYS A CA 1
ATOM 774 C C . LYS A 1 99 ? 3.634 -0.370 24.584 1.00 91.88 99 LYS A C 1
ATOM 776 O O . LYS A 1 99 ? 4.797 -0.098 24.279 1.00 91.88 99 LYS A O 1
ATOM 781 N N . LEU A 1 100 ? 2.586 0.117 23.915 1.00 90.25 100 LEU A N 1
ATOM 782 C CA . LEU A 1 100 ? 2.740 1.012 22.774 1.00 90.25 100 LEU A CA 1
ATOM 783 C C . LEU A 1 100 ? 3.354 2.351 23.196 1.00 90.25 100 LEU A C 1
ATOM 785 O O . LEU A 1 100 ? 4.235 2.845 22.501 1.00 90.25 100 LEU A O 1
ATOM 789 N N . LEU A 1 101 ? 2.975 2.914 24.347 1.00 87.19 101 LEU A N 1
ATOM 790 C CA . LEU A 1 101 ? 3.586 4.136 24.879 1.00 87.19 101 LEU A CA 1
ATOM 791 C C . LEU A 1 101 ? 5.064 3.935 25.242 1.00 87.19 101 LEU A C 1
ATOM 793 O O . LEU A 1 101 ? 5.890 4.801 24.960 1.00 87.19 101 LEU A O 1
ATOM 797 N N . HIS A 1 102 ? 5.426 2.793 25.821 1.00 88.62 102 HIS A N 1
ATOM 798 C CA . HIS A 1 102 ? 6.813 2.454 26.126 1.00 88.62 102 HIS A CA 1
ATOM 799 C C . HIS A 1 102 ? 7.643 2.278 24.845 1.00 88.62 102 HIS A C 1
ATOM 801 O O . HIS A 1 102 ? 8.738 2.837 24.723 1.00 88.62 102 HIS A O 1
ATOM 807 N N . TYR A 1 103 ? 7.100 1.580 23.841 1.00 89.06 103 TYR A N 1
ATOM 808 C CA . TYR A 1 103 ? 7.687 1.517 22.500 1.00 89.06 103 TYR A CA 1
ATOM 809 C C . TYR A 1 103 ? 7.888 2.929 21.933 1.00 89.06 103 TYR A C 1
ATOM 811 O O . TYR A 1 103 ? 8.955 3.276 21.428 1.00 89.06 103 TYR A O 1
ATOM 819 N N . ALA A 1 104 ? 6.888 3.788 22.109 1.00 83.00 104 ALA A N 1
ATOM 820 C CA . ALA A 1 104 ? 6.914 5.172 21.682 1.00 83.00 104 ALA A CA 1
ATOM 821 C C . ALA A 1 104 ? 7.990 6.003 22.389 1.00 83.00 104 ALA A C 1
ATOM 823 O O . ALA A 1 104 ? 8.627 6.840 21.764 1.00 83.00 104 ALA A O 1
ATOM 824 N N . GLN A 1 105 ? 8.234 5.799 23.677 1.00 82.00 105 GLN A N 1
ATOM 825 C CA . GLN A 1 105 ? 9.269 6.533 24.408 1.00 82.00 105 GLN A CA 1
ATOM 826 C C . GLN A 1 105 ? 10.678 6.070 24.031 1.00 82.00 105 GLN A C 1
ATOM 828 O O . GLN A 1 105 ? 11.583 6.896 23.897 1.00 82.00 105 GLN A O 1
ATOM 833 N N . THR A 1 106 ? 10.846 4.765 23.822 1.00 79.88 106 THR A N 1
ATOM 834 C CA . THR A 1 106 ? 12.124 4.147 23.440 1.00 79.88 106 THR A CA 1
ATOM 835 C C . THR A 1 106 ? 12.510 4.446 21.990 1.00 79.88 106 THR A C 1
ATOM 837 O O . THR A 1 106 ? 13.690 4.634 21.707 1.00 79.88 106 THR A O 1
ATOM 840 N N . HIS A 1 107 ? 11.530 4.577 21.088 1.00 73.38 107 HIS A N 1
ATOM 841 C CA . HIS A 1 107 ? 11.753 4.789 19.651 1.00 73.38 107 HIS A CA 1
ATOM 842 C C . HIS A 1 107 ? 11.338 6.184 19.139 1.00 73.38 107 HIS A C 1
ATOM 844 O O . HIS A 1 107 ? 11.659 6.553 18.011 1.00 73.38 107 HIS A O 1
ATOM 850 N N . GLY A 1 108 ? 10.623 6.984 19.937 1.00 57.38 108 GLY A N 1
ATOM 851 C CA . GLY A 1 108 ? 10.016 8.258 19.517 1.00 57.38 108 GLY A CA 1
ATOM 852 C C . GLY A 1 108 ? 10.882 9.498 19.732 1.00 57.38 108 GLY A C 1
ATOM 853 O O . GLY A 1 108 ? 10.631 10.526 19.104 1.00 57.38 108 GLY A O 1
ATOM 854 N N . LYS A 1 109 ? 11.949 9.425 20.539 1.00 48.03 109 LYS A N 1
ATOM 855 C CA . LYS A 1 109 ? 12.972 10.484 20.593 1.00 48.03 109 LYS A CA 1
ATOM 856 C C . LYS A 1 109 ? 14.009 10.254 19.502 1.00 48.03 109 LYS A C 1
ATOM 858 O O . LYS A 1 109 ? 15.096 9.750 19.750 1.00 48.03 109 LYS A O 1
ATOM 863 N N . GLY A 1 110 ? 13.656 10.632 18.281 1.00 44.34 110 GLY A N 1
ATOM 864 C CA . GLY A 1 110 ? 14.570 10.513 17.154 1.00 44.34 110 GLY A CA 1
ATOM 865 C C . GLY A 1 110 ? 14.627 9.094 16.621 1.00 44.34 110 GLY A C 1
ATOM 866 O O . GLY A 1 110 ? 15.715 8.555 16.417 1.00 44.34 110 GLY A O 1
ATOM 867 N N . GLY A 1 111 ? 13.457 8.533 16.303 1.00 42.03 111 GLY A N 1
ATOM 868 C CA . GLY A 1 111 ? 13.372 7.613 15.183 1.00 42.03 111 GLY A CA 1
ATOM 869 C C . GLY A 1 111 ? 13.994 8.343 14.004 1.00 42.03 111 GLY A C 1
ATOM 870 O O . GLY A 1 111 ? 13.343 9.166 13.358 1.00 42.03 111 GLY A O 1
ATOM 871 N N . LYS A 1 112 ? 15.305 8.135 13.801 1.00 39.84 112 LYS A N 1
ATOM 872 C CA . LYS A 1 112 ? 15.990 8.465 12.562 1.00 39.84 112 LYS A CA 1
ATOM 873 C C . LYS A 1 112 ? 14.986 8.029 11.514 1.00 39.84 112 LYS A C 1
ATOM 875 O O . LYS A 1 112 ? 14.599 6.860 11.548 1.00 39.84 112 LYS A O 1
ATOM 880 N N . LYS A 1 113 ? 14.527 8.947 10.643 1.00 41.00 113 LYS A N 1
ATOM 881 C CA . LYS A 1 113 ? 14.039 8.541 9.317 1.00 41.00 113 LYS A CA 1
ATOM 882 C C . LYS A 1 113 ? 14.977 7.418 8.953 1.00 41.00 113 LYS A C 1
ATOM 884 O O . LYS A 1 113 ? 16.173 7.728 8.905 1.00 41.00 113 LYS A O 1
ATOM 889 N N . ALA A 1 114 ? 14.482 6.171 8.927 1.00 44.94 114 ALA A N 1
ATOM 890 C CA . ALA A 1 114 ? 15.330 5.018 8.687 1.00 44.94 114 ALA A CA 1
ATOM 891 C C . ALA A 1 114 ? 16.180 5.475 7.523 1.00 44.94 114 ALA A C 1
ATOM 893 O O . ALA A 1 114 ? 15.610 5.916 6.518 1.00 44.94 114 ALA A O 1
ATOM 894 N N . VAL A 1 115 ? 17.486 5.649 7.772 1.00 42.22 115 VAL A N 1
ATOM 895 C CA . VAL A 1 115 ? 18.387 6.120 6.731 1.00 42.22 115 VAL A CA 1
ATOM 896 C C . VAL A 1 115 ? 18.083 5.115 5.651 1.00 42.22 115 VAL A C 1
ATOM 898 O O . VAL A 1 115 ? 18.238 3.927 5.920 1.00 42.22 115 VAL A O 1
ATOM 901 N N . GLN A 1 116 ? 17.450 5.563 4.563 1.00 52.12 116 GLN A N 1
ATOM 902 C CA . GLN A 1 116 ? 17.140 4.694 3.447 1.00 52.12 116 GLN A CA 1
ATOM 903 C C . GLN A 1 116 ? 18.521 4.351 2.928 1.00 52.12 116 GLN A C 1
ATOM 905 O O . GLN A 1 116 ? 19.093 5.066 2.110 1.00 52.12 116 GLN A O 1
ATOM 910 N N . THR A 1 117 ? 19.131 3.343 3.539 1.00 59.34 117 THR A N 1
ATOM 911 C CA . THR A 1 117 ? 20.205 2.623 2.936 1.00 59.34 117 THR A CA 1
ATOM 912 C C . THR A 1 117 ? 19.552 2.106 1.680 1.00 59.34 117 THR A C 1
ATOM 914 O O . THR A 1 117 ? 18.521 1.429 1.697 1.00 59.34 117 THR A O 1
ATOM 917 N N . ASP A 1 118 ? 20.104 2.546 0.564 1.00 79.69 118 ASP A N 1
ATOM 918 C CA . ASP A 1 118 ? 19.711 2.136 -0.769 1.00 79.69 118 ASP A CA 1
ATOM 919 C C . ASP A 1 118 ? 20.079 0.641 -0.972 1.00 79.69 118 ASP A C 1
ATOM 921 O O . ASP A 1 118 ? 20.497 0.236 -2.041 1.00 79.69 118 ASP A O 1
ATOM 925 N N . GLU A 1 119 ? 19.943 -0.211 0.055 1.00 83.69 119 GLU A N 1
ATOM 926 C CA . GLU A 1 119 ? 20.202 -1.656 0.057 1.00 83.69 119 GLU A CA 1
ATOM 927 C C . GLU A 1 119 ? 19.390 -2.365 -1.022 1.00 83.69 119 GLU A C 1
ATOM 929 O O . GLU A 1 119 ? 19.896 -3.268 -1.683 1.00 83.69 119 GLU A O 1
ATOM 934 N N . TRP A 1 120 ? 18.167 -1.892 -1.269 1.00 87.44 120 TRP A N 1
ATOM 935 C CA . TRP A 1 120 ? 17.315 -2.344 -2.368 1.00 87.44 120 TRP A CA 1
ATOM 936 C C . TRP A 1 120 ? 17.973 -2.159 -3.749 1.00 87.44 120 TRP A C 1
ATOM 938 O O . TRP A 1 120 ? 17.625 -2.865 -4.690 1.00 87.44 120 TRP A O 1
ATOM 948 N N . ARG A 1 121 ? 18.958 -1.256 -3.883 1.00 92.88 121 ARG A N 1
ATOM 949 C CA . ARG A 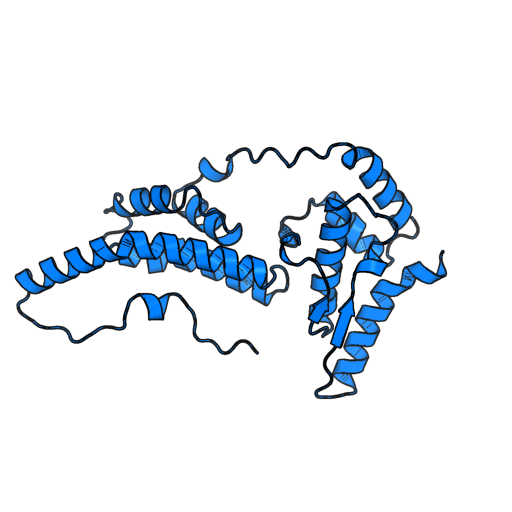1 121 ? 19.738 -1.054 -5.117 1.00 92.88 121 ARG A CA 1
ATOM 950 C C . ARG A 1 121 ? 20.711 -2.188 -5.418 1.00 92.88 121 ARG A C 1
ATOM 952 O O . ARG A 1 121 ? 21.166 -2.272 -6.556 1.00 92.88 121 ARG A O 1
ATOM 959 N N . ASN A 1 122 ? 21.034 -3.025 -4.434 1.00 91.38 122 ASN A N 1
ATOM 960 C CA . ASN A 1 122 ? 21.921 -4.173 -4.623 1.00 91.38 122 ASN A CA 1
ATOM 961 C C . ASN A 1 122 ? 21.210 -5.364 -5.288 1.00 91.38 122 ASN A C 1
ATOM 963 O O . ASN A 1 122 ? 21.871 -6.345 -5.623 1.00 91.38 122 ASN A O 1
ATOM 967 N N . GLY A 1 123 ? 19.884 -5.295 -5.451 1.00 90.69 123 GLY A N 1
ATOM 968 C CA . GLY A 1 123 ? 19.106 -6.297 -6.172 1.00 90.69 123 GLY A CA 1
ATOM 969 C C . GLY A 1 123 ? 19.279 -6.223 -7.691 1.00 90.69 123 GLY A C 1
ATOM 970 O O . GLY A 1 123 ? 19.935 -5.333 -8.239 1.00 90.69 123 GLY A O 1
ATOM 971 N N . SER A 1 124 ? 18.645 -7.169 -8.372 1.00 95.06 124 SER A N 1
ATOM 972 C CA . SER A 1 124 ? 18.501 -7.201 -9.828 1.00 95.06 124 SER A CA 1
ATOM 973 C C . SER A 1 124 ? 17.712 -5.999 -10.363 1.00 95.06 124 SER A C 1
ATOM 975 O O . SER A 1 124 ? 16.987 -5.323 -9.631 1.00 95.06 124 SER A O 1
ATOM 977 N N . ILE A 1 125 ? 17.820 -5.733 -11.669 1.00 94.50 125 ILE A N 1
ATOM 978 C CA . ILE A 1 125 ? 17.078 -4.648 -12.332 1.00 94.50 125 ILE A CA 1
ATOM 979 C C . ILE A 1 125 ? 15.569 -4.808 -12.103 1.00 94.50 125 ILE A C 1
ATOM 981 O O . ILE A 1 125 ? 14.878 -3.827 -11.836 1.00 94.50 125 ILE A O 1
ATOM 985 N N . GLU A 1 126 ? 15.067 -6.043 -12.156 1.00 94.75 126 GLU A N 1
ATOM 986 C CA . GLU A 1 126 ? 13.653 -6.348 -11.945 1.00 94.75 126 GLU A CA 1
ATOM 987 C C . GLU A 1 126 ? 13.210 -6.016 -10.519 1.00 94.75 126 GLU A C 1
ATOM 989 O O . GLU A 1 126 ? 12.213 -5.319 -10.342 1.00 94.75 126 GLU A O 1
ATOM 994 N N . GLU A 1 127 ? 13.981 -6.440 -9.513 1.00 94.56 127 GLU A N 1
ATOM 995 C CA . GLU A 1 127 ? 13.700 -6.141 -8.103 1.00 94.56 127 GLU A CA 1
ATOM 996 C C . GLU A 1 127 ? 13.757 -4.635 -7.825 1.00 94.56 127 GLU A C 1
ATOM 998 O O . GLU A 1 127 ? 12.928 -4.107 -7.085 1.00 94.56 127 GLU A O 1
ATOM 1003 N N . ARG A 1 128 ? 14.697 -3.914 -8.448 1.00 96.00 128 ARG A N 1
ATOM 1004 C CA . ARG A 1 128 ? 14.815 -2.455 -8.306 1.00 96.00 128 ARG A CA 1
ATOM 1005 C C . ARG A 1 128 ? 13.629 -1.723 -8.928 1.00 96.00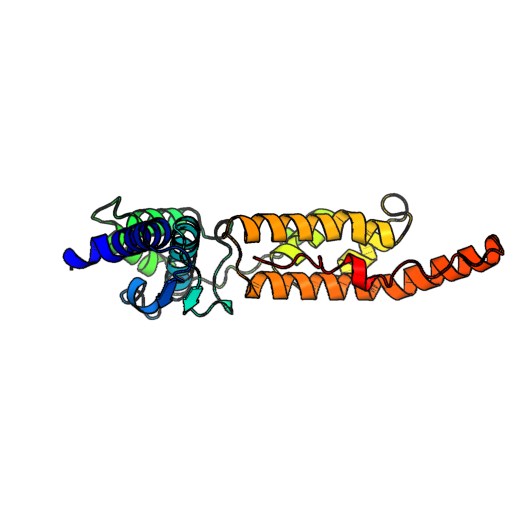 128 ARG A C 1
ATOM 1007 O O . ARG A 1 128 ? 13.085 -0.819 -8.294 1.00 96.00 128 ARG A O 1
ATOM 1014 N N . LEU A 1 129 ? 13.206 -2.117 -10.131 1.00 95.25 129 LEU A N 1
ATOM 1015 C CA . LEU A 1 129 ? 12.043 -1.534 -10.808 1.00 95.25 129 LEU A CA 1
ATOM 1016 C C . LEU A 1 129 ? 10.745 -1.823 -10.045 1.00 95.25 129 LEU A C 1
ATOM 1018 O O . LEU A 1 129 ? 9.944 -0.910 -9.836 1.00 95.25 129 LEU A O 1
ATOM 1022 N N . GLU A 1 130 ? 10.560 -3.057 -9.574 1.00 95.00 130 GLU A N 1
ATOM 1023 C CA . GLU A 1 130 ? 9.429 -3.434 -8.724 1.00 95.00 130 GLU A CA 1
ATOM 1024 C C . GLU A 1 130 ? 9.415 -2.617 -7.427 1.00 95.00 130 GLU A C 1
ATOM 1026 O O . GLU A 1 130 ? 8.404 -1.989 -7.100 1.00 95.00 130 GLU A O 1
ATOM 1031 N N . TYR A 1 131 ? 10.548 -2.539 -6.724 1.00 93.94 131 TYR A N 1
ATOM 1032 C CA . TYR A 1 131 ? 10.671 -1.759 -5.495 1.00 93.94 131 TYR A CA 1
ATOM 1033 C C . TYR A 1 131 ? 10.358 -0.278 -5.734 1.00 93.94 131 TYR A C 1
ATOM 1035 O O . TYR A 1 131 ? 9.592 0.329 -4.981 1.00 93.94 131 TYR A O 1
ATOM 1043 N N . ALA A 1 132 ? 10.896 0.312 -6.804 1.00 94.62 132 ALA A N 1
ATOM 1044 C CA . ALA A 1 132 ? 10.634 1.700 -7.163 1.00 94.62 132 ALA A CA 1
ATOM 1045 C C . ALA A 1 132 ? 9.143 1.952 -7.437 1.00 94.62 132 ALA A C 1
ATOM 1047 O O . ALA A 1 132 ? 8.609 2.980 -7.011 1.00 94.62 132 ALA A O 1
ATOM 1048 N N . LEU A 1 133 ? 8.451 1.012 -8.088 1.00 94.25 133 LEU A N 1
ATOM 1049 C CA . LEU A 1 133 ? 7.011 1.087 -8.334 1.00 94.25 133 LEU A CA 1
ATOM 1050 C C . LEU A 1 133 ? 6.205 0.968 -7.039 1.00 94.25 133 LEU A C 1
ATOM 1052 O O . LEU A 1 133 ? 5.386 1.844 -6.759 1.00 94.25 133 LEU A O 1
ATOM 1056 N N . VAL A 1 134 ? 6.462 -0.050 -6.216 1.00 91.94 134 VAL A N 1
ATOM 1057 C CA . VAL A 1 134 ? 5.733 -0.286 -4.957 1.00 91.94 134 VAL A CA 1
ATOM 1058 C C . VAL A 1 134 ? 5.927 0.870 -3.973 1.00 91.94 134 VAL A C 1
ATOM 1060 O O . VAL A 1 134 ? 4.977 1.303 -3.322 1.00 91.94 134 VAL A O 1
ATOM 1063 N N . LYS A 1 135 ? 7.140 1.427 -3.890 1.00 90.38 135 LYS A N 1
ATOM 1064 C CA . LYS A 1 135 ? 7.464 2.545 -2.986 1.00 90.38 135 LYS A CA 1
ATOM 1065 C C . LYS A 1 135 ? 7.190 3.926 -3.585 1.00 90.38 135 LYS A C 1
ATOM 1067 O O . LYS A 1 135 ? 7.258 4.924 -2.866 1.00 90.38 135 LYS A O 1
ATOM 1072 N N . GLY A 1 136 ? 6.893 4.013 -4.881 1.00 90.94 136 GLY A N 1
ATOM 1073 C CA . GLY A 1 136 ? 6.674 5.283 -5.574 1.00 90.94 136 GLY A CA 1
ATOM 1074 C C . GLY A 1 136 ? 7.935 6.156 -5.669 1.00 90.94 136 GLY A C 1
ATOM 1075 O O . GLY A 1 136 ? 7.853 7.373 -5.497 1.00 90.94 136 GLY A O 1
ATOM 1076 N N . ILE A 1 137 ? 9.103 5.550 -5.908 1.00 92.12 137 ILE A N 1
ATOM 1077 C CA . ILE A 1 137 ? 10.405 6.227 -5.999 1.00 92.12 137 ILE A CA 1
ATOM 1078 C C . ILE A 1 137 ? 10.716 6.592 -7.456 1.00 92.12 137 ILE A C 1
ATOM 1080 O O . ILE A 1 137 ? 11.001 5.739 -8.287 1.00 92.12 137 ILE A O 1
ATOM 1084 N N . GLU A 1 138 ? 10.746 7.889 -7.767 1.00 93.38 138 GLU A N 1
ATOM 1085 C CA . GLU A 1 138 ? 11.061 8.377 -9.122 1.00 93.38 138 GLU A CA 1
ATOM 1086 C C . GLU A 1 138 ? 12.564 8.558 -9.398 1.00 93.38 138 GLU A C 1
ATOM 1088 O O . GLU A 1 138 ? 12.937 8.880 -10.529 1.00 93.38 138 GLU A O 1
ATOM 1093 N N . LYS A 1 139 ? 13.414 8.454 -8.369 1.00 93.12 139 LYS A N 1
ATOM 1094 C CA . LYS A 1 139 ? 14.809 8.921 -8.412 1.00 93.12 139 LYS A CA 1
ATOM 1095 C C . LYS A 1 139 ? 15.693 8.129 -9.379 1.00 93.12 139 LYS A C 1
ATOM 1097 O O . LYS A 1 139 ? 16.488 8.760 -10.052 1.00 93.12 139 LYS A O 1
ATOM 1102 N N . TYR A 1 140 ? 15.541 6.804 -9.420 1.00 93.56 140 TYR A N 1
ATOM 1103 C CA . TYR A 1 140 ? 16.429 5.889 -10.158 1.00 93.56 140 TYR A CA 1
ATOM 1104 C C . TYR A 1 140 ? 15.728 5.136 -11.299 1.00 93.56 140 TYR A C 1
ATOM 1106 O O . TYR A 1 140 ? 16.318 4.282 -11.955 1.00 93.56 140 TYR A O 1
ATOM 1114 N N . VAL A 1 141 ? 14.436 5.413 -11.514 1.00 95.56 141 VAL A N 1
ATOM 1115 C CA . VAL A 1 141 ? 13.609 4.618 -12.428 1.00 95.56 141 VAL A CA 1
ATOM 1116 C C . VAL A 1 141 ? 14.074 4.737 -13.879 1.00 95.56 141 VAL A C 1
ATOM 1118 O O . VAL A 1 141 ? 13.955 3.775 -14.628 1.00 95.56 141 VAL A O 1
ATOM 1121 N N . ILE A 1 142 ? 14.614 5.890 -14.288 1.00 96.81 142 ILE A N 1
ATOM 1122 C CA . ILE A 1 142 ? 15.092 6.090 -15.662 1.00 96.81 142 ILE A CA 1
ATOM 1123 C C . ILE A 1 142 ? 16.370 5.285 -15.875 1.00 96.81 142 ILE A C 1
ATOM 1125 O O . ILE A 1 142 ? 16.484 4.575 -16.867 1.00 96.81 142 ILE A O 1
ATOM 1129 N N . GLU A 1 143 ? 17.294 5.356 -14.922 1.00 96.56 143 GLU A N 1
ATOM 1130 C CA . GLU A 1 143 ? 18.561 4.637 -14.939 1.00 96.56 143 GLU A CA 1
ATOM 1131 C C . GLU A 1 143 ? 18.334 3.123 -14.978 1.00 96.56 143 GLU A C 1
ATOM 1133 O O . GLU A 1 143 ? 18.914 2.438 -15.814 1.00 96.56 143 GLU A O 1
ATOM 1138 N N . ASP A 1 144 ? 17.426 2.606 -14.145 1.00 96.50 144 ASP A N 1
ATOM 1139 C CA . ASP A 1 144 ? 17.073 1.183 -14.140 1.00 96.50 144 ASP A CA 1
ATOM 1140 C C . ASP A 1 144 ? 16.367 0.743 -15.426 1.00 96.50 144 ASP A C 1
ATOM 1142 O O . ASP A 1 144 ? 16.606 -0.353 -15.930 1.00 96.50 144 ASP A O 1
ATOM 1146 N N . THR A 1 145 ? 15.499 1.600 -15.971 1.00 96.62 145 THR A N 1
ATOM 1147 C CA . THR A 1 145 ? 14.795 1.325 -17.231 1.00 96.62 145 THR A CA 1
ATOM 1148 C C . THR A 1 145 ? 15.769 1.321 -18.410 1.00 96.62 145 THR A C 1
ATOM 1150 O O . THR A 1 145 ? 15.640 0.498 -19.313 1.00 96.62 145 THR A O 1
ATOM 1153 N N . GLU A 1 146 ? 16.764 2.208 -18.402 1.00 96.50 146 GLU A N 1
ATOM 1154 C CA . GLU A 1 146 ? 17.824 2.241 -19.408 1.00 96.50 146 GLU A CA 1
ATOM 1155 C C . GLU A 1 146 ? 18.732 1.015 -19.305 1.00 96.50 146 GLU A C 1
ATOM 1157 O O . GLU A 1 146 ? 19.036 0.395 -20.321 1.00 96.50 146 GLU A O 1
ATOM 1162 N N . GLU A 1 147 ? 19.112 0.608 -18.093 1.00 95.56 147 GLU A N 1
ATOM 1163 C CA . GLU A 1 147 ? 19.892 -0.613 -17.878 1.00 95.56 147 GLU A CA 1
ATOM 1164 C C . GLU A 1 147 ? 19.135 -1.856 -18.379 1.00 95.56 147 GLU A C 1
ATOM 1166 O O . GLU A 1 147 ? 19.714 -2.687 -19.082 1.00 95.56 147 GLU A O 1
ATOM 1171 N N . ALA A 1 148 ? 17.822 -1.942 -18.120 1.00 95.19 148 ALA A N 1
ATOM 1172 C CA . ALA A 1 148 ? 16.963 -2.983 -18.692 1.00 95.19 148 ALA A CA 1
ATOM 1173 C C . ALA A 1 148 ? 16.962 -2.941 -20.229 1.00 95.19 148 ALA A C 1
ATOM 1175 O O . ALA A 1 148 ? 17.076 -3.977 -20.878 1.00 95.19 148 ALA A O 1
ATOM 1176 N N . ARG A 1 149 ? 16.879 -1.744 -20.823 1.00 95.12 149 ARG A N 1
ATOM 1177 C CA . ARG A 1 149 ? 16.870 -1.540 -22.281 1.00 95.12 149 ARG A CA 1
ATOM 1178 C C . ARG A 1 149 ? 18.180 -1.939 -22.953 1.00 95.12 149 ARG A C 1
ATOM 1180 O O . ARG A 1 149 ? 18.161 -2.416 -24.085 1.00 95.12 149 ARG A O 1
ATOM 1187 N N . LEU A 1 150 ? 19.310 -1.737 -22.283 1.00 93.94 150 LEU A N 1
ATOM 1188 C CA . LEU A 1 150 ? 20.620 -2.155 -22.784 1.00 93.94 150 LEU A CA 1
ATOM 1189 C C . LEU A 1 150 ? 20.805 -3.678 -22.725 1.00 93.94 150 LEU A C 1
ATOM 1191 O O . LEU A 1 150 ? 21.596 -4.224 -23.495 1.00 93.94 150 LEU A O 1
ATOM 1195 N N . ASN A 1 151 ? 20.050 -4.379 -21.875 1.00 92.31 151 ASN A N 1
ATOM 1196 C CA . ASN A 1 151 ? 20.039 -5.837 -21.815 1.00 92.31 151 ASN A CA 1
ATOM 1197 C C . ASN A 1 151 ? 19.137 -6.442 -22.907 1.00 92.31 151 ASN A C 1
ATOM 1199 O O . ASN A 1 151 ? 18.058 -6.970 -22.640 1.00 92.31 151 ASN A O 1
ATOM 1203 N N . GLN A 1 152 ? 19.607 -6.379 -24.154 1.00 88.50 152 GLN A N 1
ATOM 1204 C CA . GLN A 1 152 ? 18.883 -6.890 -25.326 1.00 88.50 152 GLN A CA 1
ATOM 1205 C C . GLN A 1 152 ? 18.704 -8.414 -25.327 1.00 88.50 152 GLN A C 1
ATOM 1207 O O . GLN A 1 152 ? 17.809 -8.921 -25.997 1.00 88.50 152 GLN A O 1
ATOM 1212 N N . GLU A 1 153 ? 19.533 -9.150 -24.582 1.00 90.06 153 GLU A N 1
ATOM 1213 C CA . GLU A 1 153 ? 19.394 -10.602 -24.445 1.00 90.06 153 GLU A CA 1
ATOM 1214 C C . GLU A 1 153 ? 18.114 -10.956 -23.677 1.00 90.06 153 GLU A C 1
ATOM 1216 O O . GLU A 1 153 ? 17.340 -11.809 -24.111 1.00 90.06 153 GLU A O 1
ATOM 1221 N N . LYS A 1 154 ? 17.861 -10.265 -22.558 1.00 89.81 154 LYS A N 1
ATOM 1222 C CA . LYS A 1 154 ? 16.673 -10.488 -21.724 1.00 89.81 154 LYS A CA 1
ATOM 1223 C C . LYS A 1 154 ? 15.449 -9.720 -22.222 1.00 89.81 154 LYS A C 1
ATOM 1225 O O . LYS A 1 154 ? 14.328 -10.213 -22.107 1.00 89.81 154 LYS A O 1
ATOM 1230 N N . TYR A 1 155 ? 15.664 -8.534 -22.787 1.00 93.38 155 TYR A N 1
ATOM 1231 C CA . TYR A 1 155 ? 14.620 -7.641 -23.282 1.00 93.38 155 TYR A CA 1
ATOM 1232 C C . TYR A 1 155 ? 14.900 -7.237 -24.736 1.00 93.38 155 TYR A C 1
ATOM 1234 O O . TYR A 1 155 ? 15.377 -6.129 -24.986 1.00 93.38 155 TYR A O 1
ATOM 1242 N N . PRO A 1 156 ? 14.587 -8.109 -25.715 1.00 90.88 156 PRO A N 1
ATOM 1243 C CA . PRO A 1 156 ? 14.855 -7.835 -27.128 1.00 90.88 156 PRO A CA 1
ATOM 1244 C C . PRO A 1 156 ? 14.169 -6.569 -27.644 1.00 90.88 156 PRO A C 1
ATOM 1246 O O . PRO A 1 156 ? 14.672 -5.913 -28.554 1.00 90.88 156 PRO A O 1
ATOM 1249 N N . ARG A 1 157 ? 13.012 -6.225 -27.068 1.00 91.69 157 ARG A N 1
ATOM 1250 C CA . ARG A 1 157 ? 12.217 -5.051 -27.429 1.00 91.69 157 ARG A CA 1
ATOM 1251 C C . ARG A 1 157 ? 11.972 -4.196 -26.187 1.00 91.69 157 ARG A C 1
ATOM 1253 O O . ARG A 1 157 ? 11.659 -4.755 -25.133 1.00 91.69 157 ARG A O 1
ATOM 1260 N N . PRO A 1 158 ? 11.980 -2.853 -26.285 1.00 90.94 158 PRO A N 1
ATOM 1261 C CA . PRO A 1 158 ? 11.599 -1.975 -25.178 1.00 90.94 158 PRO A CA 1
ATOM 1262 C C . PRO A 1 158 ? 10.216 -2.308 -24.593 1.00 90.94 158 PRO A C 1
ATOM 1264 O O . PRO A 1 158 ? 10.004 -2.189 -23.388 1.00 90.94 158 PRO A O 1
ATOM 1267 N N . LEU A 1 159 ? 9.290 -2.801 -25.426 1.00 91.50 159 LEU A N 1
ATOM 1268 C CA . LEU A 1 159 ? 7.972 -3.267 -24.987 1.00 91.50 159 LEU A CA 1
ATOM 1269 C C . LEU A 1 159 ? 8.058 -4.392 -23.938 1.00 91.50 159 LEU A C 1
ATOM 1271 O O . LEU A 1 159 ? 7.250 -4.416 -23.013 1.00 91.50 159 LEU A O 1
ATOM 1275 N N . ASN A 1 160 ? 9.063 -5.274 -24.013 1.00 93.38 160 ASN A N 1
ATOM 1276 C CA . ASN A 1 160 ? 9.234 -6.367 -23.052 1.00 93.38 160 ASN A CA 1
ATOM 1277 C C . ASN A 1 160 ? 9.534 -5.864 -21.632 1.00 93.38 160 ASN A C 1
ATOM 1279 O O . ASN A 1 160 ? 9.220 -6.549 -20.663 1.00 93.38 160 ASN A O 1
ATOM 1283 N N . ILE A 1 161 ? 10.099 -4.663 -21.489 1.00 94.75 161 ILE A N 1
ATOM 1284 C CA . ILE A 1 161 ? 10.353 -4.038 -20.182 1.00 94.75 161 ILE A CA 1
ATOM 1285 C C . ILE A 1 161 ? 9.032 -3.559 -19.567 1.00 94.75 161 ILE A C 1
ATOM 1287 O O . ILE A 1 161 ? 8.812 -3.696 -18.363 1.00 94.75 161 ILE A O 1
ATOM 1291 N N . ILE A 1 162 ? 8.129 -3.034 -20.407 1.00 93.88 162 ILE A N 1
ATOM 1292 C CA . ILE A 1 162 ? 6.782 -2.616 -20.000 1.00 93.88 162 ILE A CA 1
ATOM 1293 C C . ILE A 1 162 ? 5.959 -3.833 -19.580 1.00 93.88 162 ILE A C 1
ATOM 1295 O O . ILE A 1 162 ? 5.390 -3.830 -18.493 1.00 93.88 162 ILE A O 1
ATOM 1299 N N . GLU A 1 163 ? 5.914 -4.867 -20.419 1.00 92.00 163 GLU A N 1
ATOM 1300 C CA . GLU A 1 163 ? 5.116 -6.078 -20.189 1.00 92.00 163 GLU A CA 1
ATOM 1301 C C . GLU A 1 163 ? 5.715 -7.016 -19.130 1.00 92.00 163 GLU A C 1
ATOM 1303 O O . GLU A 1 163 ? 4.994 -7.830 -18.559 1.00 92.00 163 GLU A O 1
ATOM 1308 N N . GLY A 1 164 ? 7.017 -6.902 -18.858 1.00 93.44 164 GLY A N 1
ATOM 1309 C CA . GLY A 1 164 ? 7.733 -7.693 -17.863 1.00 93.44 164 GLY A CA 1
ATOM 1310 C C . GLY A 1 164 ? 7.861 -6.965 -16.521 1.00 93.44 164 GLY A C 1
ATOM 1311 O O . GLY A 1 164 ? 6.882 -6.882 -15.776 1.00 93.44 164 GLY A O 1
ATOM 1312 N N . PRO A 1 165 ? 9.057 -6.454 -16.167 1.00 94.69 165 PRO A N 1
ATOM 1313 C CA . PRO A 1 165 ? 9.339 -5.932 -14.829 1.00 94.69 165 PRO A CA 1
ATOM 1314 C C . PRO A 1 165 ? 8.392 -4.812 -14.390 1.00 94.69 165 PRO A C 1
ATOM 1316 O O . PRO A 1 165 ? 7.955 -4.794 -13.240 1.00 94.69 165 PRO A O 1
ATOM 1319 N N . LEU A 1 166 ? 8.026 -3.901 -15.296 1.00 94.81 166 LEU A N 1
ATOM 1320 C CA . LEU A 1 166 ? 7.145 -2.789 -14.950 1.00 94.81 166 LEU A CA 1
ATOM 1321 C C . LEU A 1 166 ? 5.704 -3.253 -14.670 1.00 94.81 166 LEU A C 1
ATOM 1323 O O . LEU A 1 166 ? 5.100 -2.833 -13.680 1.00 94.81 166 LEU A O 1
ATOM 1327 N N . MET A 1 167 ? 5.156 -4.152 -15.494 1.00 94.25 167 MET A N 1
ATOM 1328 C CA . MET A 1 167 ? 3.828 -4.732 -15.260 1.00 94.25 167 MET A CA 1
ATOM 1329 C C . MET A 1 167 ? 3.798 -5.595 -13.994 1.00 94.25 167 MET A C 1
ATOM 1331 O O . MET A 1 167 ? 2.824 -5.539 -13.245 1.00 94.25 167 MET A O 1
ATOM 1335 N N . ASN A 1 168 ? 4.868 -6.347 -13.717 1.00 94.00 168 ASN A N 1
ATOM 1336 C CA . ASN A 1 168 ? 4.992 -7.139 -12.492 1.00 94.00 168 ASN A CA 1
ATOM 1337 C C . ASN A 1 168 ? 4.920 -6.251 -11.244 1.00 94.00 168 ASN A C 1
ATOM 1339 O O . ASN A 1 168 ? 4.108 -6.517 -10.357 1.00 94.00 168 ASN A O 1
ATOM 1343 N N . GLY A 1 169 ? 5.659 -5.137 -11.215 1.00 94.62 169 GLY A N 1
ATOM 1344 C CA . GLY A 1 169 ? 5.565 -4.184 -10.108 1.00 94.62 169 GLY A CA 1
ATOM 1345 C C . GLY A 1 169 ? 4.172 -3.564 -9.966 1.00 94.62 169 GLY A C 1
ATOM 1346 O O . GLY A 1 169 ? 3.649 -3.445 -8.858 1.00 94.62 169 GLY A O 1
ATOM 1347 N N . MET A 1 170 ? 3.513 -3.237 -11.082 1.00 95.06 170 MET A N 1
ATOM 1348 C CA . MET A 1 170 ? 2.134 -2.734 -11.058 1.00 95.06 170 MET A CA 1
ATOM 1349 C C . MET A 1 170 ? 1.114 -3.779 -10.590 1.00 95.06 170 MET A C 1
ATOM 1351 O O . MET A 1 170 ? 0.119 -3.415 -9.961 1.00 95.06 170 MET A O 1
ATOM 1355 N N . LYS A 1 171 ? 1.359 -5.069 -10.842 1.00 94.75 171 LYS A N 1
ATOM 1356 C CA . LYS A 1 171 ? 0.539 -6.159 -10.309 1.00 94.75 171 LYS A CA 1
ATOM 1357 C C . LYS A 1 171 ? 0.638 -6.222 -8.786 1.00 94.75 171 LYS A C 1
ATOM 1359 O O . LYS A 1 171 ? -0.399 -6.256 -8.135 1.00 94.75 171 LYS A O 1
ATOM 1364 N N . VAL A 1 172 ? 1.845 -6.128 -8.222 1.00 95.06 172 VAL A N 1
ATOM 1365 C CA . VAL A 1 172 ? 2.048 -6.085 -6.761 1.00 95.06 172 VAL A CA 1
ATOM 1366 C C . VAL A 1 172 ? 1.329 -4.883 -6.140 1.00 95.06 172 VAL A C 1
ATOM 1368 O O . 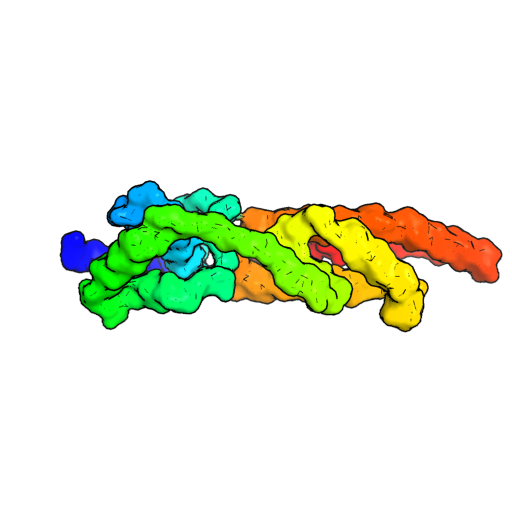VAL A 1 172 ? 0.630 -5.029 -5.140 1.00 95.06 172 VAL A O 1
ATOM 1371 N N . VAL A 1 173 ? 1.428 -3.702 -6.759 1.00 93.62 173 VAL A N 1
ATOM 1372 C CA . VAL A 1 173 ? 0.669 -2.506 -6.341 1.00 93.62 173 VAL A CA 1
ATOM 1373 C C . VAL A 1 173 ? -0.841 -2.773 -6.354 1.00 93.62 173 VAL A C 1
ATOM 1375 O O . VAL A 1 173 ? -1.540 -2.411 -5.406 1.00 93.62 173 VAL A O 1
ATOM 1378 N N . GLY A 1 174 ? -1.347 -3.425 -7.405 1.00 92.69 174 GLY A N 1
ATOM 1379 C CA . GLY A 1 174 ? -2.752 -3.811 -7.525 1.00 92.69 174 GLY A CA 1
ATOM 1380 C C . GLY A 1 174 ? -3.203 -4.800 -6.449 1.00 92.69 174 GLY A C 1
ATOM 1381 O O . GLY A 1 174 ? -4.262 -4.602 -5.857 1.00 92.69 174 GLY A O 1
ATOM 1382 N N . ASP A 1 175 ? -2.387 -5.811 -6.154 1.00 93.75 175 ASP A N 1
ATOM 1383 C CA . ASP A 1 175 ? -2.664 -6.820 -5.130 1.00 93.75 175 ASP A CA 1
ATOM 1384 C C . ASP A 1 175 ? -2.689 -6.189 -3.725 1.00 93.75 175 ASP A C 1
ATOM 1386 O O . ASP A 1 175 ? -3.614 -6.429 -2.947 1.00 93.75 175 ASP A O 1
ATOM 1390 N N . LEU A 1 176 ? -1.731 -5.305 -3.414 1.00 92.94 176 LEU A N 1
ATOM 1391 C CA . LEU A 1 176 ? -1.691 -4.573 -2.143 1.00 92.94 176 LEU A CA 1
ATOM 1392 C C . LEU A 1 176 ? -2.884 -3.622 -1.985 1.00 92.94 176 LEU A C 1
ATOM 1394 O O . LEU A 1 176 ? -3.460 -3.531 -0.899 1.00 92.94 176 LEU A O 1
ATOM 1398 N N . PHE A 1 177 ? -3.268 -2.919 -3.052 1.00 90.06 177 PHE A N 1
ATOM 1399 C CA . PHE A 1 177 ? -4.427 -2.028 -3.031 1.00 90.06 177 PHE A CA 1
ATOM 1400 C C . PHE A 1 177 ? -5.737 -2.812 -2.890 1.00 90.06 177 PHE A C 1
ATOM 1402 O O . PHE A 1 177 ? -6.569 -2.474 -2.051 1.00 90.06 177 PHE A O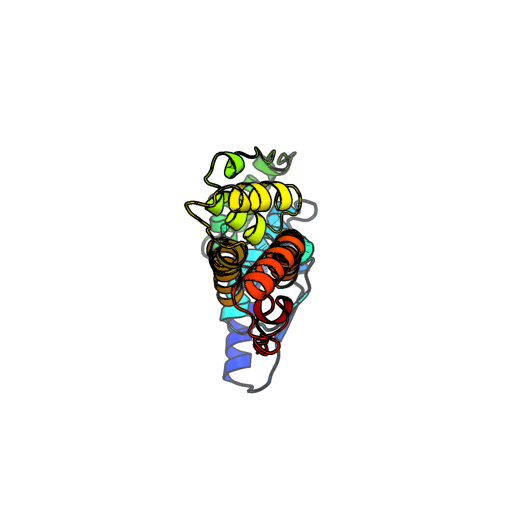 1
ATOM 1409 N N . GLY A 1 178 ? -5.900 -3.903 -3.646 1.00 88.12 178 GLY A N 1
ATOM 1410 C CA . GLY A 1 178 ? -7.071 -4.779 -3.568 1.00 88.12 178 GLY A CA 1
ATOM 1411 C C . GLY A 1 178 ? -7.224 -5.463 -2.208 1.00 88.12 178 GLY A C 1
ATOM 1412 O O . GLY A 1 178 ? -8.344 -5.671 -1.749 1.00 88.12 178 GLY A O 1
ATOM 1413 N N . ALA A 1 179 ? -6.111 -5.748 -1.529 1.00 89.50 179 ALA A N 1
ATOM 1414 C CA . ALA A 1 179 ? -6.098 -6.263 -0.162 1.00 89.50 179 ALA A CA 1
ATOM 1415 C C . ALA A 1 179 ? -6.321 -5.181 0.918 1.00 89.50 179 ALA A C 1
ATOM 1417 O O . ALA A 1 179 ? -6.330 -5.509 2.104 1.00 89.50 179 ALA A O 1
ATOM 1418 N N . GLY A 1 180 ? -6.453 -3.900 0.547 1.00 86.69 180 GLY A N 1
ATOM 1419 C CA . GLY A 1 180 ? -6.583 -2.782 1.490 1.00 86.69 180 GLY A CA 1
ATOM 1420 C C . GLY A 1 180 ? -5.297 -2.445 2.256 1.00 86.69 180 GLY A C 1
ATOM 1421 O O . GLY A 1 180 ? -5.340 -1.701 3.233 1.00 86.69 180 GLY A O 1
ATOM 1422 N N . LYS A 1 181 ? -4.148 -2.991 1.836 1.00 89.94 181 LYS A N 1
ATOM 1423 C CA . LYS A 1 181 ? -2.826 -2.769 2.449 1.00 89.94 181 LYS A CA 1
ATOM 1424 C C . LYS A 1 181 ? -2.112 -1.528 1.919 1.00 89.94 181 LYS A C 1
ATOM 1426 O O . LYS A 1 181 ? -1.187 -1.029 2.561 1.00 89.94 181 LYS A O 1
ATOM 1431 N N . MET A 1 182 ? -2.518 -1.064 0.740 1.00 91.12 182 MET A N 1
ATOM 1432 C CA . MET A 1 182 ? -2.036 0.146 0.084 1.00 91.12 182 MET A CA 1
ATOM 1433 C C . MET A 1 182 ? -3.223 1.066 -0.219 1.00 91.12 182 MET A C 1
ATOM 1435 O O . MET A 1 182 ? -4.314 0.600 -0.536 1.00 91.12 182 MET A O 1
ATOM 1439 N N . PHE A 1 183 ? -3.013 2.378 -0.132 1.00 88.06 183 PHE A N 1
ATOM 1440 C CA . PHE A 1 183 ? -4.056 3.394 -0.289 1.00 88.06 183 PHE A CA 1
ATOM 1441 C C . PHE A 1 183 ? -3.902 4.191 -1.586 1.00 88.06 183 PHE A C 1
ATOM 1443 O O . PHE A 1 183 ? -2.813 4.306 -2.151 1.00 88.06 183 PHE A O 1
ATOM 1450 N N . LEU A 1 184 ? -4.993 4.820 -2.034 1.00 88.38 184 LEU A N 1
ATOM 1451 C CA . LEU A 1 184 ? -5.059 5.527 -3.318 1.00 88.38 184 LEU A CA 1
ATOM 1452 C C . LEU A 1 184 ? -3.910 6.537 -3.555 1.00 88.38 184 LEU A C 1
ATOM 1454 O O . LEU A 1 184 ? -3.341 6.527 -4.646 1.00 88.38 184 LEU A O 1
ATOM 1458 N N . PRO A 1 185 ? -3.481 7.370 -2.582 1.00 87.06 185 PRO A N 1
ATOM 1459 C CA . PRO A 1 185 ? -2.350 8.275 -2.805 1.00 87.06 185 PRO A CA 1
ATOM 1460 C C . PRO A 1 185 ? -1.023 7.564 -3.090 1.00 87.06 185 PRO A C 1
ATOM 1462 O O . PRO A 1 185 ? -0.193 8.103 -3.820 1.00 87.06 185 PRO A O 1
ATOM 1465 N N . GLN A 1 186 ? -0.814 6.368 -2.531 1.00 88.69 186 GLN A N 1
ATOM 1466 C CA . GLN A 1 186 ? 0.370 5.549 -2.802 1.00 88.69 186 GLN A CA 1
ATOM 1467 C C . GLN A 1 186 ? 0.300 4.987 -4.227 1.00 88.69 186 GLN A C 1
ATOM 1469 O O . GLN A 1 186 ? 1.253 5.153 -4.983 1.00 88.69 186 GLN A O 1
ATOM 1474 N N . VAL A 1 187 ? -0.865 4.477 -4.645 1.00 91.94 187 VAL A N 1
ATOM 1475 C CA . VAL A 1 187 ? -1.099 4.001 -6.022 1.00 91.94 187 VAL A CA 1
ATOM 1476 C C . VAL A 1 187 ? -0.840 5.105 -7.053 1.00 91.94 187 VAL A C 1
ATOM 1478 O O . VAL A 1 187 ? -0.217 4.865 -8.086 1.00 91.94 187 VAL A O 1
ATOM 1481 N N . ILE A 1 188 ? -1.247 6.346 -6.764 1.00 91.94 188 ILE A N 1
ATOM 1482 C CA . ILE A 1 188 ? -0.973 7.496 -7.641 1.00 91.94 188 ILE A CA 1
ATOM 1483 C C . ILE A 1 188 ? 0.539 7.757 -7.763 1.00 91.94 188 ILE A C 1
ATOM 1485 O O . ILE A 1 188 ? 1.014 8.090 -8.852 1.00 91.94 188 ILE A O 1
ATOM 1489 N N . LYS A 1 189 ? 1.318 7.595 -6.682 1.00 91.12 189 LYS A N 1
ATOM 1490 C CA . LYS A 1 189 ? 2.787 7.704 -6.747 1.00 91.12 189 LYS A CA 1
ATOM 1491 C C . LYS A 1 189 ? 3.386 6.590 -7.610 1.00 91.12 189 LYS A C 1
ATOM 1493 O O . LYS A 1 189 ? 4.199 6.894 -8.478 1.00 91.12 189 LYS A O 1
ATOM 1498 N N . SER A 1 190 ? 2.942 5.344 -7.450 1.00 93.25 190 SER A N 1
ATOM 1499 C CA . SER A 1 190 ? 3.365 4.217 -8.297 1.00 93.25 190 SER A CA 1
ATOM 1500 C C . SER A 1 190 ? 3.061 4.466 -9.777 1.00 93.25 190 SER A C 1
ATOM 1502 O O . SER A 1 190 ? 3.929 4.295 -10.631 1.00 93.25 190 SER A O 1
ATOM 1504 N N . ALA A 1 191 ? 1.869 4.984 -10.088 1.00 94.00 191 ALA A N 1
ATOM 1505 C CA . ALA A 1 191 ? 1.479 5.334 -11.452 1.00 94.00 191 ALA A CA 1
ATOM 1506 C C . ALA A 1 191 ? 2.376 6.424 -12.069 1.00 94.00 191 ALA A C 1
ATOM 1508 O O . ALA A 1 191 ? 2.661 6.393 -13.268 1.00 94.00 191 ALA A O 1
ATOM 1509 N N . ARG A 1 192 ? 2.864 7.381 -11.268 1.00 94.12 192 ARG A N 1
ATOM 1510 C CA . ARG A 1 192 ? 3.835 8.387 -11.734 1.00 94.12 192 ARG A CA 1
ATOM 1511 C C . ARG A 1 192 ? 5.184 7.765 -12.080 1.00 94.12 192 ARG A C 1
ATOM 1513 O O . ARG A 1 192 ? 5.740 8.104 -13.123 1.00 94.12 192 ARG A O 1
ATOM 1520 N N . VAL A 1 193 ? 5.678 6.850 -11.245 1.00 95.62 193 VAL A N 1
ATOM 1521 C CA . VAL A 1 193 ? 6.917 6.099 -11.508 1.00 95.62 193 VAL A CA 1
ATOM 1522 C C . VAL A 1 193 ? 6.783 5.292 -12.798 1.00 95.62 193 VAL A C 1
ATOM 1524 O O . VAL A 1 193 ? 7.622 5.425 -13.687 1.00 95.62 193 VAL A O 1
ATOM 1527 N N . MET A 1 194 ? 5.674 4.560 -12.951 1.00 95.44 194 MET A N 1
ATOM 1528 C CA . MET A 1 194 ? 5.348 3.806 -14.163 1.00 95.44 194 MET A CA 1
ATOM 1529 C C . MET A 1 194 ? 5.339 4.703 -15.404 1.00 95.44 194 MET A C 1
ATOM 1531 O O . MET A 1 194 ? 6.004 4.414 -16.397 1.00 95.44 194 MET A O 1
ATOM 1535 N N . LYS A 1 195 ? 4.632 5.839 -15.344 1.00 95.75 195 LYS A N 1
ATOM 1536 C CA . LYS A 1 195 ? 4.576 6.800 -16.452 1.00 95.75 195 LYS A CA 1
ATOM 1537 C C . LYS A 1 195 ? 5.968 7.309 -16.829 1.00 95.75 195 LYS A C 1
ATOM 1539 O O . LYS A 1 195 ? 6.256 7.427 -18.015 1.00 95.75 195 LYS A O 1
ATOM 1544 N N . LYS A 1 196 ? 6.822 7.605 -15.845 1.00 96.56 196 LYS A N 1
ATOM 1545 C CA . LYS A 1 196 ? 8.189 8.090 -16.073 1.00 96.56 196 LYS A CA 1
ATOM 1546 C C . LYS A 1 196 ? 9.059 7.036 -16.767 1.00 96.56 196 LYS A C 1
ATOM 1548 O O . LYS A 1 196 ? 9.745 7.378 -17.723 1.00 96.56 196 LYS A O 1
ATOM 1553 N N . ALA A 1 197 ? 8.969 5.775 -16.338 1.00 95.81 197 ALA A N 1
ATOM 1554 C CA . ALA A 1 197 ? 9.657 4.649 -16.973 1.00 95.81 197 ALA A CA 1
ATOM 1555 C C . ALA A 1 197 ? 9.200 4.448 -18.426 1.00 95.81 197 ALA A C 1
ATOM 1557 O O . ALA A 1 197 ? 10.011 4.430 -19.346 1.00 95.81 197 ALA A O 1
ATOM 1558 N N . VAL A 1 198 ? 7.885 4.382 -18.658 1.00 95.00 198 VAL A N 1
ATOM 1559 C CA . VAL A 1 198 ? 7.322 4.209 -20.006 1.00 95.00 198 VAL A CA 1
ATOM 1560 C C . VAL A 1 198 ? 7.694 5.377 -20.916 1.00 95.00 198 VAL A C 1
ATOM 1562 O O . VAL A 1 198 ? 8.092 5.155 -22.055 1.00 95.00 198 VAL A O 1
ATOM 1565 N N . SER A 1 199 ? 7.623 6.618 -20.425 1.00 96.31 199 SER A N 1
ATOM 1566 C CA . SER A 1 199 ? 8.018 7.797 -21.203 1.00 96.31 199 SER A CA 1
ATOM 1567 C C . SER A 1 199 ? 9.479 7.760 -21.654 1.00 96.31 199 SER A C 1
ATOM 1569 O O . SER A 1 199 ? 9.776 8.292 -22.719 1.00 96.31 199 SER A O 1
ATOM 1571 N N . HIS A 1 200 ? 10.369 7.111 -20.896 1.00 95.75 200 HIS A N 1
ATOM 1572 C CA . HIS A 1 200 ? 11.753 6.879 -21.319 1.00 95.75 200 HIS A CA 1
ATOM 1573 C C . HIS A 1 200 ? 11.855 5.877 -22.480 1.00 95.75 200 HIS A C 1
ATOM 1575 O O . HIS A 1 200 ? 12.709 6.023 -23.347 1.00 95.75 200 HIS A O 1
ATOM 1581 N N . LEU A 1 201 ? 10.963 4.885 -22.540 1.00 94.31 201 LEU A N 1
ATOM 1582 C CA . LEU A 1 201 ? 10.978 3.830 -23.560 1.00 94.31 201 LEU A CA 1
ATOM 1583 C C . LEU A 1 201 ? 10.322 4.240 -24.890 1.00 94.31 201 LEU A C 1
ATOM 1585 O O . LEU A 1 201 ? 10.683 3.683 -25.928 1.00 94.31 201 LEU A O 1
ATOM 1589 N N . ILE A 1 202 ? 9.399 5.213 -24.883 1.00 93.69 202 ILE A N 1
ATOM 1590 C CA . ILE A 1 202 ? 8.640 5.645 -26.076 1.00 93.69 202 ILE A CA 1
ATOM 1591 C C . ILE A 1 202 ? 9.542 5.957 -27.287 1.00 93.69 202 ILE A C 1
ATOM 1593 O O . ILE A 1 202 ? 9.300 5.363 -28.339 1.00 93.69 202 ILE A O 1
ATOM 1597 N N . PRO A 1 203 ? 10.604 6.787 -27.183 1.00 94.75 203 PRO A N 1
ATOM 1598 C CA . PRO A 1 203 ? 11.432 7.122 -28.347 1.00 94.75 203 PRO A CA 1
ATOM 1599 C C . PRO A 1 203 ? 12.108 5.901 -28.986 1.00 94.75 203 PRO A C 1
ATOM 1601 O O . PRO A 1 203 ? 12.310 5.847 -30.197 1.00 94.75 203 PRO A O 1
ATOM 1604 N N . PHE A 1 204 ? 12.446 4.890 -28.181 1.00 92.94 204 PHE A N 1
ATOM 1605 C CA . PHE A 1 204 ? 13.074 3.661 -28.666 1.00 92.94 204 PHE A CA 1
ATOM 1606 C C . PHE A 1 204 ? 12.067 2.733 -29.346 1.00 92.94 204 PHE A C 1
ATOM 1608 O O . PHE A 1 204 ? 12.400 2.109 -30.348 1.00 92.94 204 PHE A O 1
ATOM 1615 N N . MET A 1 205 ? 1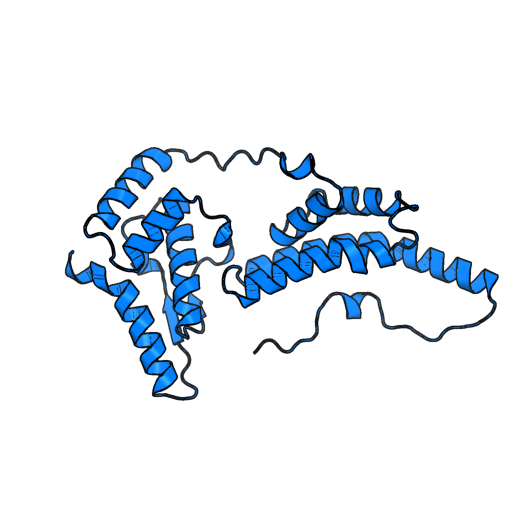0.833 2.677 -28.836 1.00 90.62 205 MET A N 1
ATOM 1616 C CA . MET A 1 205 ? 9.739 1.939 -29.476 1.00 90.62 205 MET A CA 1
ATOM 1617 C C . MET A 1 205 ? 9.359 2.549 -30.829 1.00 90.62 205 MET A C 1
ATOM 1619 O O . MET A 1 205 ? 9.080 1.821 -31.779 1.00 90.62 205 MET A O 1
ATOM 1623 N N . GLU A 1 206 ? 9.346 3.880 -30.928 1.00 90.81 206 GLU A N 1
ATOM 1624 C CA . GLU A 1 206 ? 9.081 4.586 -32.185 1.00 90.81 206 GLU A CA 1
ATOM 1625 C C . GLU A 1 206 ? 10.171 4.301 -33.220 1.00 90.81 206 GLU A C 1
ATOM 1627 O O . GLU A 1 206 ? 9.852 3.910 -34.343 1.00 90.81 206 GLU A O 1
ATOM 1632 N N . LYS A 1 207 ? 11.445 4.381 -32.816 1.00 90.12 207 LYS A N 1
ATOM 1633 C CA . LYS A 1 207 ? 12.584 4.054 -33.681 1.00 90.12 207 LYS A CA 1
ATOM 1634 C C . LYS A 1 207 ? 12.548 2.604 -34.177 1.00 90.12 207 LYS A C 1
ATOM 1636 O O . LYS A 1 207 ? 12.709 2.367 -35.369 1.00 90.12 207 LYS A O 1
ATOM 1641 N N . GLU A 1 208 ? 12.277 1.643 -33.293 1.00 87.50 208 GLU A N 1
ATOM 1642 C CA . GLU A 1 208 ? 12.126 0.230 -33.674 1.00 87.50 208 GLU A CA 1
ATOM 1643 C C . GLU A 1 208 ? 10.988 0.044 -34.693 1.00 87.50 208 GLU A C 1
ATOM 1645 O O . GLU A 1 208 ? 11.130 -0.684 -35.676 1.00 87.50 208 GLU A O 1
ATOM 1650 N N . ARG A 1 209 ? 9.856 0.737 -34.498 1.00 83.94 209 ARG A N 1
ATOM 1651 C CA . ARG A 1 209 ? 8.716 0.686 -35.424 1.00 83.94 209 ARG A CA 1
ATOM 1652 C C . ARG A 1 209 ? 9.057 1.290 -36.788 1.00 83.94 209 ARG A C 1
ATOM 1654 O O . ARG A 1 209 ? 8.579 0.785 -37.802 1.00 83.94 209 ARG A O 1
ATOM 1661 N N . GLU A 1 210 ? 9.840 2.363 -36.834 1.00 85.56 210 GLU A N 1
ATOM 1662 C CA . GLU A 1 210 ? 10.322 2.957 -38.086 1.00 85.56 210 GLU A CA 1
ATOM 1663 C C . GLU A 1 210 ? 11.282 2.024 -38.829 1.00 85.56 210 GLU A C 1
ATOM 1665 O O . GLU A 1 210 ? 11.093 1.785 -40.021 1.00 85.56 210 GLU A O 1
ATOM 1670 N N . GLU A 1 211 ? 12.249 1.428 -38.130 1.00 83.00 211 GLU A N 1
ATOM 1671 C CA . GLU A 1 211 ? 13.184 0.453 -38.706 1.00 83.00 211 GLU A CA 1
ATOM 1672 C C . GLU A 1 211 ? 12.439 -0.769 -39.263 1.00 83.00 211 GLU A C 1
ATOM 1674 O O . GLU A 1 211 ? 12.678 -1.181 -40.401 1.00 83.00 211 GLU A O 1
ATOM 1679 N N . ALA A 1 212 ? 11.460 -1.291 -38.517 1.00 78.38 212 ALA A N 1
ATOM 1680 C CA . ALA A 1 212 ? 10.603 -2.378 -38.975 1.00 78.38 212 ALA A CA 1
ATOM 1681 C C . ALA A 1 212 ? 9.809 -1.996 -40.235 1.00 78.38 212 ALA A C 1
ATOM 1683 O O . ALA A 1 212 ? 9.778 -2.776 -41.183 1.00 78.38 212 ALA A O 1
ATOM 1684 N N . LYS A 1 213 ? 9.227 -0.787 -40.298 1.00 76.25 213 LYS A N 1
ATOM 1685 C CA . LYS A 1 213 ? 8.498 -0.293 -41.485 1.00 76.25 213 LYS A CA 1
ATOM 1686 C C . LYS A 1 213 ? 9.383 -0.205 -42.729 1.00 76.25 213 LYS A C 1
ATOM 1688 O O . LYS A 1 213 ? 8.919 -0.528 -43.821 1.00 76.25 213 LYS A O 1
ATOM 1693 N N . VAL A 1 214 ? 10.637 0.224 -42.573 1.00 73.94 214 VAL A N 1
ATOM 1694 C CA . VAL A 1 214 ? 11.611 0.288 -43.676 1.00 73.94 214 VAL A CA 1
ATOM 1695 C C . VAL A 1 214 ? 11.979 -1.116 -44.174 1.00 73.94 214 VAL A C 1
ATOM 1697 O O . VAL A 1 214 ? 12.196 -1.300 -45.369 1.00 73.94 214 VAL A O 1
ATOM 1700 N N . LEU A 1 215 ? 12.002 -2.112 -43.282 1.00 69.56 215 LEU A N 1
ATOM 1701 C CA . LEU A 1 215 ? 12.342 -3.503 -43.595 1.00 69.56 215 LEU A CA 1
ATOM 1702 C C . LEU A 1 215 ? 11.187 -4.315 -44.210 1.00 69.56 215 LEU A C 1
ATOM 1704 O O . LEU A 1 215 ? 11.447 -5.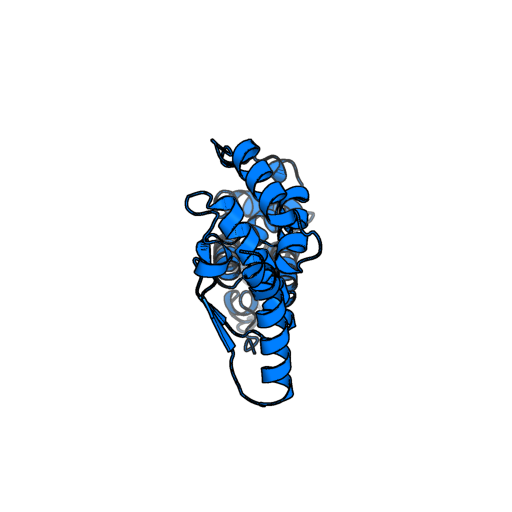153 -45.071 1.00 69.56 215 LEU A O 1
ATOM 1708 N N . THR A 1 216 ? 9.934 -4.108 -43.787 1.00 63.28 216 THR A N 1
ATOM 1709 C CA . THR A 1 216 ? 8.795 -4.963 -44.192 1.00 63.28 216 THR A CA 1
ATOM 1710 C C . THR A 1 216 ? 7.838 -4.343 -45.208 1.00 63.28 216 THR A C 1
ATOM 1712 O O . THR A 1 216 ? 7.037 -5.069 -45.789 1.00 63.28 216 THR A O 1
ATOM 1715 N N . GLY A 1 217 ? 7.900 -3.034 -45.478 1.00 54.97 217 GLY A N 1
ATOM 1716 C CA . GLY A 1 217 ? 7.086 -2.386 -46.521 1.00 54.97 217 GLY A CA 1
ATOM 1717 C C . GLY A 1 217 ? 5.564 -2.407 -46.293 1.00 54.97 217 GLY A C 1
ATOM 1718 O O . GLY A 1 217 ? 4.814 -1.925 -47.141 1.00 54.97 217 GLY A O 1
ATOM 1719 N N . THR A 1 218 ? 5.085 -2.929 -45.161 1.00 47.75 218 THR A N 1
ATOM 1720 C CA . THR A 1 218 ? 3.663 -3.023 -44.811 1.00 47.75 218 THR A CA 1
ATOM 1721 C C . THR A 1 218 ? 3.296 -2.054 -43.693 1.00 47.75 218 THR A C 1
ATOM 1723 O O . THR A 1 218 ? 3.910 -2.028 -42.626 1.00 47.75 218 THR A O 1
ATOM 1726 N N . VAL A 1 219 ? 2.255 -1.257 -43.941 1.00 45.69 219 VAL A N 1
ATOM 1727 C CA . VAL A 1 219 ? 1.644 -0.349 -42.967 1.00 45.69 219 VAL A CA 1
ATOM 1728 C C . VAL A 1 219 ? 0.741 -1.174 -42.051 1.00 45.69 219 VAL A C 1
ATOM 1730 O O . VAL A 1 219 ? -0.407 -1.434 -42.394 1.00 45.69 219 VAL A O 1
ATOM 1733 N N . GLU A 1 220 ? 1.240 -1.602 -40.892 1.00 45.34 220 GLU A N 1
ATOM 1734 C CA . GLU A 1 220 ? 0.342 -2.050 -39.824 1.00 45.34 220 GLU A CA 1
ATOM 1735 C C . GLU A 1 220 ? -0.327 -0.824 -39.182 1.00 45.34 220 GLU A C 1
ATOM 1737 O O . GLU A 1 220 ? 0.338 0.054 -38.603 1.00 45.34 220 GLU A O 1
ATOM 1742 N N . GLU A 1 221 ? -1.652 -0.771 -39.364 1.00 42.50 221 GLU A N 1
ATOM 1743 C CA . GLU A 1 221 ? -2.590 0.183 -38.773 1.00 42.50 221 GLU A CA 1
ATOM 1744 C C . GLU A 1 221 ? -2.371 0.342 -37.265 1.00 42.50 221 GLU A C 1
ATOM 1746 O O . GLU A 1 221 ? -1.906 -0.557 -36.569 1.00 42.50 221 GLU A O 1
ATOM 1751 N N . GLU A 1 222 ? -2.682 1.543 -36.782 1.00 44.12 222 GLU A N 1
ATOM 1752 C CA . GLU A 1 222 ? -2.497 2.044 -35.421 1.00 44.12 222 GLU A CA 1
ATOM 1753 C C . GLU A 1 222 ? -2.849 1.035 -34.313 1.00 44.12 222 GLU A C 1
ATOM 1755 O O . GLU A 1 222 ? -3.941 1.037 -33.747 1.00 44.12 222 GLU A O 1
ATOM 1760 N N . ALA A 1 223 ? -1.871 0.226 -33.905 1.00 40.69 223 ALA A N 1
ATOM 1761 C CA . ALA A 1 223 ? -1.919 -0.444 -32.619 1.00 40.69 223 ALA A CA 1
ATOM 1762 C C . ALA A 1 223 ? -1.866 0.634 -31.526 1.00 40.69 223 ALA A C 1
ATOM 1764 O O . ALA A 1 223 ? -0.819 1.226 -31.267 1.00 40.69 223 ALA A O 1
ATOM 1765 N N . SER A 1 224 ? -3.046 0.932 -30.972 1.00 43.72 224 SER A N 1
ATOM 1766 C CA . SER A 1 224 ? -3.310 1.451 -29.627 1.00 43.72 224 SER A CA 1
ATOM 1767 C C . SER A 1 224 ? -2.116 2.147 -28.966 1.00 43.72 224 SER A C 1
ATOM 1769 O O . SER A 1 224 ? -1.225 1.484 -28.440 1.00 43.72 224 SER A O 1
ATOM 1771 N N . HIS A 1 225 ? -2.163 3.481 -28.928 1.00 46.34 225 HIS A N 1
ATOM 1772 C CA . HIS A 1 225 ? -1.253 4.359 -28.190 1.00 46.34 225 HIS A CA 1
ATOM 1773 C C . HIS A 1 225 ? -0.693 3.676 -26.919 1.00 46.34 225 HIS A C 1
ATOM 1775 O O . HIS A 1 225 ? -1.499 3.208 -26.108 1.00 46.34 225 HIS A O 1
ATOM 1781 N N . PRO A 1 226 ? 0.636 3.621 -26.699 1.00 47.00 226 PRO A N 1
ATOM 1782 C CA . PRO A 1 226 ? 1.239 2.844 -25.606 1.00 47.00 226 PRO A CA 1
ATOM 1783 C C . PRO A 1 226 ? 0.690 3.235 -24.227 1.00 47.00 226 PRO A C 1
ATOM 1785 O O . PRO A 1 226 ? 0.608 2.406 -23.330 1.00 47.00 226 PRO A O 1
ATOM 1788 N N . TYR A 1 227 ? 0.184 4.463 -24.079 1.00 43.75 227 TYR A N 1
ATOM 1789 C CA . TYR A 1 227 ? -0.519 4.935 -22.885 1.00 43.75 227 TYR A CA 1
ATOM 1790 C C . TYR A 1 227 ? -1.804 4.167 -22.525 1.00 43.75 227 TYR A C 1
ATOM 1792 O O . TYR A 1 227 ? -2.195 4.172 -21.358 1.00 43.75 227 TYR A O 1
ATOM 1800 N N . ARG A 1 228 ? -2.463 3.495 -23.477 1.00 45.22 228 ARG A N 1
ATOM 1801 C CA . ARG A 1 228 ? -3.707 2.742 -23.235 1.00 45.22 228 ARG A CA 1
ATOM 1802 C C . ARG A 1 228 ? -3.468 1.403 -22.530 1.00 45.22 228 ARG A C 1
ATOM 1804 O O . ARG A 1 228 ? -4.393 0.878 -21.923 1.00 45.22 228 ARG A O 1
ATOM 1811 N N . LEU A 1 229 ? -2.237 0.887 -22.575 1.00 45.75 229 LEU A N 1
ATOM 1812 C CA . LEU A 1 229 ? -1.819 -0.338 -21.880 1.00 45.75 229 LEU A CA 1
ATOM 1813 C C . LEU A 1 229 ? -1.420 -0.087 -20.414 1.00 45.75 229 LEU A C 1
ATOM 1815 O O . LEU A 1 229 ? -1.351 -1.026 -19.629 1.00 45.75 229 LEU A O 1
ATOM 1819 N N . VAL A 1 230 ? -1.160 1.169 -20.033 1.00 45.66 230 VAL A N 1
ATOM 1820 C CA . VAL A 1 230 ? -0.476 1.518 -18.769 1.00 45.66 230 VAL A CA 1
ATOM 1821 C C . VAL A 1 230 ? -1.442 1.909 -17.648 1.00 45.66 230 VAL A C 1
ATOM 1823 O O . VAL A 1 230 ? -1.085 1.874 -16.473 1.00 45.66 230 VAL A O 1
ATOM 1826 N N . VAL A 1 231 ? -2.683 2.259 -17.983 1.00 39.78 231 VAL A N 1
ATOM 1827 C CA . VAL A 1 231 ? -3.727 2.536 -16.994 1.00 39.78 231 VAL A CA 1
ATOM 1828 C C . VAL A 1 231 ? -4.830 1.516 -17.226 1.00 39.78 231 VAL A C 1
ATOM 1830 O O . VAL A 1 231 ? -5.527 1.629 -18.237 1.00 39.78 231 VAL A O 1
ATOM 1833 N N . PRO A 1 232 ? -5.016 0.508 -16.352 1.00 38.19 232 PRO A N 1
ATOM 1834 C CA . PRO A 1 232 ? -6.166 -0.359 -16.489 1.00 38.19 232 PRO A CA 1
ATOM 1835 C C . PRO A 1 232 ? -7.397 0.525 -16.306 1.00 38.19 232 PRO A C 1
ATOM 1837 O O . PRO A 1 232 ? -7.692 0.998 -15.210 1.00 38.19 232 PRO A O 1
ATOM 1840 N N . ALA A 1 233 ? -8.123 0.753 -17.397 1.00 36.34 233 ALA A N 1
ATOM 1841 C CA . ALA A 1 233 ? -9.483 1.264 -17.376 1.00 36.34 233 ALA A CA 1
ATOM 1842 C C . ALA A 1 233 ? -10.408 0.172 -16.812 1.00 36.34 233 ALA A C 1
ATOM 1844 O O . ALA A 1 233 ? -11.333 -0.288 -17.471 1.00 36.34 233 ALA A O 1
ATOM 1845 N N . ARG A 1 234 ? -10.130 -0.304 -15.596 1.00 37.53 234 ARG A N 1
ATOM 1846 C CA . ARG A 1 234 ? -11.157 -0.919 -14.772 1.00 37.53 234 ARG A CA 1
ATOM 1847 C C . ARG A 1 234 ? -11.792 0.224 -14.009 1.00 37.53 234 ARG A C 1
ATOM 1849 O O . ARG A 1 234 ? -11.125 0.928 -13.259 1.00 37.53 234 ARG A O 1
ATOM 1856 N N . SER A 1 235 ? -13.079 0.421 -14.256 1.00 32.91 235 SER A N 1
ATOM 1857 C CA . SER A 1 235 ? -13.972 1.086 -13.321 1.00 32.91 235 SER A CA 1
ATOM 1858 C C . SER A 1 235 ? -13.728 0.479 -11.942 1.00 32.91 235 SER A C 1
ATOM 1860 O O . SER A 1 235 ? -14.055 -0.685 -11.704 1.00 32.91 235 SER A O 1
ATOM 1862 N N . TRP A 1 236 ? -13.052 1.246 -11.093 1.00 42.47 236 TRP A N 1
ATOM 1863 C CA . TRP A 1 236 ? -12.894 0.948 -9.682 1.00 42.47 236 TRP A CA 1
ATOM 1864 C C . TRP A 1 236 ? -14.303 0.935 -9.067 1.00 42.47 236 TRP A C 1
ATOM 1866 O O . TRP A 1 236 ? -15.072 1.851 -9.374 1.00 42.47 236 TRP A O 1
ATOM 1876 N N . PRO A 1 237 ? -14.681 -0.117 -8.324 1.00 33.19 237 PRO A N 1
ATOM 1877 C CA . PRO A 1 237 ? -15.994 -0.195 -7.688 1.00 33.19 237 PRO A CA 1
ATOM 1878 C C . PRO A 1 237 ? -16.227 0.924 -6.664 1.00 33.19 237 PRO A C 1
ATOM 1880 O O . PRO A 1 237 ? -15.233 1.451 -6.113 1.00 33.19 237 PRO A O 1
#

InterPro domains:
  IPR000489 Pterin-binding domain [PF00809] (1-67)
  IPR003759 Cobalamin (vitamin B12)-binding module, cap domain [PF02607] (126-201)
  IPR003759 Cobalamin (vitamin B12)-binding module, cap domain [PS51337] (116-213)
  IPR003759 Cobalamin (vitamin B12)-binding module, cap domain [SM01018] (123-209)
  IPR011005 Dihydropteroate synthase-like superfamily [G3DSA:3.20.20.20] (1-110)
  IPR011005 Dihydropteroate synthase-like superfamily [SSF51717] (7-99)
  IPR036594 Methionine synthase domain [G3DSA:1.10.1240.10] (111-210)
  IPR036594 Methionine synthase domain [SSF47644] (119-208)
  IPR050554 Methionine Synthase/Corrinoid [PTHR45833] (1-220)